Protein AF-A0A7R9DQT8-F1 (afdb_monomer)

pLDDT: mean 83.1, std 15.15, range [27.75, 96.69]

Foldseek 3Di:
DVLLLVLLVVLVVLVVVCVVCVVVLVVLVVVLCVLVVVDDDDPCLVVVLVVLVVVLVVVLVVVVVVVLVVLLVLLVVLFPDDPVSSLQSSQCLVCVVDCVPDPDDPVVSVVVVVSVVSSSVSLSVLVSVVVSVVSVLVVQVVVLVVVVVVCPPHDDDPVVVVSSVVSVVSSVVSVVVVCVSCVVSVVSSVVVVVVVVVVVVVVVCVVVVCVVPDDDDDPVVSNPSDDDDD

Secondary structure (DSSP, 8-state):
-HHHHHHHHHHHHHHHHHHHHHHHHHHHHHHHHHHGGGS---THHHHHHHHHHHHHHHHHHHHHHHHHHHHHHHHHHH--S-HHHHHHHHHHHH-HHHHTTS---HHHHHHHHHHHHHHHHHHHHHHHHHHHHHHHHHHHHHHHHHHHHHTTT----HHHHHHHHHHHHHHHHHHHHHHHHHHHHHHHHHHHHHHHHHHHHHHHHHHHHHHHHSPPPPGGGGG-S-----

Sequence (230 aa):
ALVFYVNSFTSVILFLLLARDWPALSRHWHSVETTLGRYRYPGGLARKTNRITFIILCLFLLEYTLYNVKTGLIAARCSKGGGLDVLRFFFVNSFPHVFDHVSYSLPVGLWTLYVNLTCSFTRNYTDLFIILVSVHLAEKFRRINRRLATVEGKDLPEMFWLEAREEYNHLSYLTKIVDDKLSKIVLLSFGNNLYFICLKTLHSFDPLLLVVGSAPKPPVALCGFRSQTP

Nearest PDB structures (foldseek):
  8jme-assembly1_A  TM=7.599E-01  e=3.185E-08  Drosophila melanogaster
  5nnv-assembly1_A  TM=1.894E-01  e=8.449E-01  Bacillus subtilis subsp. subtilis str. 168
  8i4v-assembly1_B  TM=2.866E-01  e=3.770E+00  Saccharomyces cerevisiae S288C
  5nnv-assembly3_C  TM=1.668E-01  e=1.604E+00  Bacillus subtilis subsp. subtilis str. 168

Radius of gyration: 25.38 Å; Cα contacts (8 Å, |Δi|>4): 85; chains: 1; bounding box: 64×40×74 Å

Mean predicted aligned error: 9.18 Å

Structure (mmCIF, N/CA/C/O backbone):
data_AF-A0A7R9DQT8-F1
#
_entry.id   AF-A0A7R9DQT8-F1
#
loop_
_atom_site.group_PDB
_atom_site.id
_atom_site.type_symbol
_atom_site.label_atom_id
_atom_site.label_alt_id
_atom_site.label_comp_id
_atom_site.label_asym_id
_atom_site.label_entity_id
_atom_site.label_seq_id
_atom_site.pdbx_PDB_ins_code
_atom_site.Cartn_x
_atom_site.Cartn_y
_atom_site.Cartn_z
_atom_site.occupancy
_atom_site.B_iso_or_equiv
_atom_site.auth_seq_id
_atom_site.auth_comp_id
_atom_site.auth_asym_id
_atom_site.auth_atom_id
_atom_site.pdbx_PDB_model_num
ATOM 1 N N . ALA A 1 1 ? 10.028 -10.917 -13.090 1.00 73.38 1 ALA A N 1
ATOM 2 C CA . ALA A 1 1 ? 9.194 -9.904 -13.774 1.00 73.38 1 ALA A CA 1
ATOM 3 C C . ALA A 1 1 ? 7.705 -10.258 -13.737 1.00 73.38 1 ALA A C 1
ATOM 5 O O . ALA A 1 1 ? 6.938 -9.460 -13.219 1.00 73.38 1 ALA A O 1
ATOM 6 N N . LEU A 1 2 ? 7.290 -11.444 -14.207 1.00 83.62 2 LEU A N 1
ATOM 7 C CA . LEU A 1 2 ? 5.869 -11.822 -14.310 1.00 83.62 2 LEU A CA 1
ATOM 8 C C . LEU A 1 2 ? 5.069 -11.638 -13.006 1.00 83.62 2 LEU A C 1
ATOM 10 O O . LEU A 1 2 ? 4.075 -10.924 -13.006 1.00 83.62 2 LEU A O 1
ATOM 14 N N . VAL A 1 3 ? 5.544 -12.209 -11.892 1.00 86.06 3 VAL A N 1
ATOM 15 C CA . VAL A 1 3 ? 4.869 -12.122 -10.579 1.00 86.06 3 VAL A CA 1
ATOM 16 C C . VAL A 1 3 ? 4.637 -10.671 -10.152 1.00 86.06 3 VAL A C 1
ATOM 18 O O . VAL A 1 3 ? 3.564 -10.337 -9.667 1.00 86.06 3 VAL A O 1
ATOM 21 N N . PHE A 1 4 ? 5.611 -9.790 -10.393 1.00 85.12 4 PHE A N 1
ATOM 22 C CA . PHE A 1 4 ? 5.509 -8.369 -10.064 1.00 85.12 4 PHE A CA 1
ATOM 23 C C . PHE A 1 4 ? 4.383 -7.675 -10.843 1.00 85.12 4 PHE A C 1
ATOM 25 O O . PHE A 1 4 ? 3.527 -7.042 -10.232 1.00 85.12 4 PHE A O 1
ATOM 32 N N . TYR A 1 5 ? 4.340 -7.838 -12.169 1.00 88.19 5 TYR A N 1
ATOM 33 C CA . TYR A 1 5 ? 3.315 -7.201 -13.002 1.00 88.19 5 TYR A CA 1
ATOM 34 C C . TYR A 1 5 ? 1.919 -7.783 -12.766 1.00 88.19 5 TYR A C 1
ATOM 36 O O . TYR A 1 5 ? 0.957 -7.024 -12.658 1.00 88.19 5 TYR A O 1
ATOM 44 N N . VAL A 1 6 ? 1.804 -9.108 -12.629 1.00 91.25 6 VAL A N 1
ATOM 45 C CA . VAL A 1 6 ? 0.527 -9.777 -12.326 1.00 91.25 6 VAL A CA 1
ATOM 46 C C . VAL A 1 6 ? -0.011 -9.315 -10.975 1.00 91.25 6 VAL A C 1
ATOM 48 O O . VAL A 1 6 ? -1.196 -8.995 -10.864 1.00 91.25 6 VAL A O 1
ATOM 51 N N . ASN A 1 7 ? 0.854 -9.215 -9.962 1.00 91.50 7 ASN A N 1
ATOM 52 C CA . ASN A 1 7 ? 0.466 -8.701 -8.657 1.00 91.50 7 ASN A CA 1
ATOM 53 C C . ASN A 1 7 ? -0.027 -7.252 -8.753 1.00 91.50 7 ASN A C 1
ATOM 55 O O . ASN A 1 7 ? -1.130 -6.965 -8.301 1.00 91.50 7 ASN A O 1
ATOM 59 N N . SER A 1 8 ? 0.739 -6.353 -9.383 1.00 92.12 8 SER A N 1
ATOM 60 C CA . SER A 1 8 ? 0.340 -4.947 -9.536 1.00 92.12 8 SER A CA 1
ATOM 61 C C . SER A 1 8 ? -0.975 -4.796 -10.304 1.00 92.12 8 SER A C 1
ATOM 63 O O . SER A 1 8 ? -1.836 -4.023 -9.889 1.00 92.12 8 SER A O 1
ATOM 65 N N . PHE A 1 9 ? -1.175 -5.565 -11.377 1.00 92.94 9 PHE A N 1
ATOM 66 C CA . PHE A 1 9 ? -2.429 -5.571 -12.132 1.00 92.94 9 PHE A CA 1
ATOM 67 C C . PHE A 1 9 ? -3.612 -6.040 -11.275 1.00 92.94 9 PHE A C 1
ATOM 69 O O . PHE A 1 9 ? -4.660 -5.393 -11.241 1.00 92.94 9 PHE A O 1
ATOM 76 N N . THR A 1 10 ? -3.422 -7.120 -10.514 1.00 94.62 10 THR A N 1
ATOM 77 C CA . THR A 1 10 ? -4.441 -7.637 -9.590 1.00 94.62 10 THR A CA 1
ATOM 78 C C . THR A 1 10 ? -4.763 -6.616 -8.497 1.00 94.62 10 THR A C 1
ATOM 80 O O . THR A 1 10 ? -5.937 -6.385 -8.212 1.00 94.62 10 THR A O 1
ATOM 83 N N . SER A 1 11 ? -3.753 -5.942 -7.931 1.00 94.50 11 SER A N 1
ATOM 84 C CA . SER A 1 11 ? -3.952 -4.864 -6.957 1.00 94.50 11 SER A CA 1
ATOM 85 C C . SER A 1 11 ? -4.814 -3.745 -7.536 1.00 94.50 11 SER A C 1
ATOM 87 O O . SER A 1 11 ? -5.781 -3.343 -6.895 1.00 94.50 11 SER A O 1
ATOM 89 N N . VAL A 1 12 ? -4.524 -3.280 -8.758 1.00 94.19 12 VAL A N 1
ATOM 90 C CA . VAL A 1 12 ? -5.326 -2.238 -9.422 1.00 94.19 12 VAL A CA 1
ATOM 91 C C . VAL A 1 12 ? -6.781 -2.678 -9.573 1.00 94.19 12 VAL A C 1
ATOM 93 O O . VAL A 1 12 ? -7.678 -1.919 -9.215 1.00 94.19 12 VAL A O 1
ATOM 96 N N . ILE A 1 13 ? -7.035 -3.908 -10.030 1.00 95.62 13 ILE A N 1
ATOM 97 C CA . ILE A 1 13 ? -8.404 -4.435 -10.146 1.00 95.62 13 ILE A CA 1
ATOM 98 C C . ILE A 1 13 ? -9.109 -4.428 -8.788 1.00 95.62 13 ILE A C 1
ATOM 100 O O . ILE A 1 13 ? -10.234 -3.941 -8.686 1.00 95.62 13 ILE A O 1
ATOM 104 N N . LEU A 1 14 ? -8.460 -4.932 -7.736 1.00 95.75 14 LEU A N 1
ATOM 105 C CA . LEU A 1 14 ? -9.054 -4.961 -6.400 1.00 95.75 14 LEU A CA 1
ATOM 106 C C . LEU A 1 14 ? -9.338 -3.551 -5.866 1.00 95.75 14 LEU A C 1
ATOM 108 O O . LEU A 1 14 ? -10.396 -3.338 -5.277 1.00 95.75 14 LEU A O 1
ATOM 112 N N . PHE A 1 15 ? -8.457 -2.579 -6.113 1.00 95.00 15 PHE A N 1
ATOM 113 C CA . PHE A 1 15 ? -8.701 -1.183 -5.743 1.00 95.00 15 PHE A CA 1
ATOM 114 C C . PHE A 1 15 ? -9.843 -0.550 -6.537 1.00 95.00 15 PHE A C 1
ATOM 116 O O . PHE A 1 15 ? -10.615 0.215 -5.966 1.00 95.00 15 PHE A O 1
ATOM 123 N N . LEU A 1 16 ? -10.004 -0.883 -7.819 1.00 95.12 16 LEU A N 1
ATOM 124 C CA . LEU A 1 16 ? -11.144 -0.422 -8.615 1.00 95.12 16 LEU A CA 1
ATOM 125 C C . LEU A 1 16 ? -12.465 -1.015 -8.110 1.00 95.12 16 LEU A C 1
ATOM 127 O O . LEU A 1 16 ? -13.474 -0.311 -8.055 1.00 95.12 16 LEU A O 1
ATOM 131 N N . LEU A 1 17 ? -12.465 -2.288 -7.709 1.00 94.88 17 LEU A N 1
ATOM 132 C CA . LEU A 1 17 ? -13.625 -2.917 -7.073 1.00 94.88 17 LEU A CA 1
ATOM 133 C C . LEU A 1 17 ? -13.929 -2.269 -5.718 1.00 94.88 17 LEU A C 1
ATOM 135 O O . LEU A 1 17 ? -15.077 -1.920 -5.453 1.00 94.88 17 LEU A O 1
ATOM 139 N N . LEU A 1 18 ? -12.901 -2.026 -4.902 1.00 94.94 18 LEU A N 1
ATOM 140 C CA . LEU A 1 18 ? -13.044 -1.319 -3.634 1.00 94.94 18 LEU A CA 1
ATOM 141 C C . LEU A 1 18 ? -13.585 0.098 -3.840 1.00 94.94 18 LEU A C 1
ATOM 143 O O . LEU A 1 18 ? -14.454 0.520 -3.087 1.00 94.94 18 LEU A O 1
ATOM 147 N N . ALA A 1 19 ? -13.125 0.820 -4.862 1.00 94.31 19 ALA A N 1
ATOM 148 C CA . ALA A 1 19 ? -13.575 2.178 -5.158 1.00 94.31 19 ALA A CA 1
ATOM 149 C C . ALA A 1 19 ? -15.082 2.251 -5.451 1.00 94.31 19 ALA A C 1
ATOM 151 O O . ALA A 1 19 ? -15.716 3.249 -5.116 1.00 94.31 19 ALA A O 1
ATOM 152 N N . ARG A 1 20 ? -15.671 1.189 -6.020 1.00 94.38 20 ARG A N 1
ATOM 153 C CA . ARG A 1 20 ? -17.127 1.095 -6.224 1.00 94.38 20 ARG A CA 1
ATOM 154 C C . ARG A 1 20 ? -17.888 0.969 -4.903 1.00 94.38 20 ARG A C 1
ATOM 156 O O . ARG A 1 20 ? -18.911 1.623 -4.729 1.00 94.38 20 ARG A O 1
ATOM 163 N N . ASP A 1 21 ? -17.365 0.184 -3.965 1.00 92.56 21 ASP A N 1
ATOM 164 C CA . ASP A 1 21 ? -17.974 -0.033 -2.644 1.00 92.56 21 ASP A CA 1
ATOM 165 C C . ASP A 1 21 ? -17.609 1.060 -1.620 1.00 92.56 21 ASP A C 1
ATOM 167 O O . ASP A 1 21 ? -18.272 1.214 -0.587 1.00 92.56 21 ASP A O 1
ATOM 171 N N . TRP A 1 22 ? -16.568 1.847 -1.902 1.00 94.00 22 TRP A N 1
ATOM 172 C CA . TRP A 1 22 ? -16.001 2.845 -0.998 1.00 94.00 22 TRP A CA 1
ATOM 173 C C . TRP A 1 22 ? -17.017 3.876 -0.489 1.00 94.00 22 TRP A C 1
ATOM 175 O O . TRP A 1 22 ? -17.017 4.144 0.713 1.00 94.00 22 TRP A O 1
ATOM 185 N N . PRO A 1 23 ? -17.936 4.427 -1.309 1.00 94.25 23 PRO A N 1
ATOM 186 C CA . PRO A 1 23 ? -18.932 5.376 -0.815 1.00 94.25 23 PRO A CA 1
ATOM 187 C C . PRO A 1 23 ? -19.897 4.759 0.204 1.00 94.25 23 PRO A C 1
ATOM 189 O O . PRO A 1 23 ? -20.348 5.437 1.127 1.00 94.25 23 PRO A O 1
ATOM 192 N N . ALA A 1 24 ? -20.242 3.476 0.059 1.00 92.44 24 ALA A N 1
ATOM 193 C CA . ALA A 1 24 ? -21.080 2.779 1.034 1.00 92.44 24 ALA A CA 1
ATOM 194 C C . ALA A 1 24 ? -20.312 2.542 2.342 1.00 92.44 24 ALA A C 1
ATOM 196 O O . ALA A 1 24 ? -20.823 2.858 3.419 1.00 92.44 24 ALA A O 1
ATOM 197 N N . LEU A 1 25 ? -19.060 2.082 2.241 1.00 93.25 25 LEU A N 1
ATOM 198 C CA . LEU A 1 25 ? -18.182 1.883 3.393 1.00 93.25 25 LEU A CA 1
ATOM 199 C C . LEU A 1 25 ? -17.939 3.191 4.156 1.00 93.25 25 LEU A C 1
ATOM 201 O O . LEU A 1 25 ? -18.078 3.234 5.376 1.00 93.25 25 LEU A O 1
ATOM 205 N N . SER A 1 26 ? -17.629 4.270 3.438 1.00 92.56 26 SER A N 1
ATOM 206 C CA . SER A 1 26 ? -17.353 5.587 4.011 1.00 92.56 26 SER A CA 1
ATOM 207 C C . SER A 1 26 ? -18.571 6.165 4.733 1.00 92.56 26 SER A C 1
ATOM 209 O O . SER A 1 26 ? -18.421 6.709 5.825 1.00 92.56 26 SER A O 1
ATOM 211 N N . ARG A 1 27 ? -19.786 5.978 4.197 1.00 92.25 27 ARG A N 1
ATOM 212 C CA . ARG A 1 27 ? -21.024 6.379 4.886 1.00 92.25 27 ARG A CA 1
ATOM 213 C C . ARG A 1 27 ? -21.223 5.629 6.200 1.00 92.25 27 ARG A C 1
ATOM 215 O O . ARG A 1 27 ? -21.520 6.259 7.212 1.00 92.25 27 ARG A O 1
ATOM 222 N N . HIS A 1 28 ? -21.030 4.310 6.208 1.00 90.25 28 HIS A N 1
ATOM 223 C CA . HIS A 1 28 ? -21.157 3.522 7.436 1.00 90.25 28 HIS A CA 1
ATOM 224 C C . HIS A 1 28 ? -20.078 3.894 8.462 1.00 90.25 28 HIS A C 1
ATOM 226 O O . HIS A 1 28 ? -20.370 4.100 9.639 1.00 90.25 28 HIS A O 1
ATOM 232 N N . TRP A 1 29 ? -18.841 4.077 7.999 1.00 91.75 29 TRP A N 1
ATOM 233 C CA . TRP A 1 29 ? -17.729 4.538 8.823 1.00 91.75 29 TRP A CA 1
ATOM 234 C C . TRP A 1 29 ? -18.013 5.898 9.464 1.00 91.75 29 TRP A C 1
ATOM 236 O O . TRP A 1 29 ? -17.791 6.078 10.662 1.00 91.75 29 TRP A O 1
ATOM 246 N N . HIS A 1 30 ? -18.525 6.845 8.676 1.00 89.88 30 HIS A N 1
ATOM 247 C CA . HIS A 1 30 ? -18.896 8.168 9.158 1.00 89.88 30 HIS A CA 1
ATOM 248 C C . HIS A 1 30 ? -20.037 8.093 10.176 1.00 89.88 30 HIS A C 1
ATOM 250 O O . HIS A 1 30 ? -19.953 8.728 11.219 1.00 89.88 30 HIS A O 1
ATOM 256 N N . SER A 1 31 ? -21.056 7.265 9.931 1.00 88.88 31 SER A N 1
ATOM 257 C CA . SER A 1 31 ? -22.155 7.053 10.880 1.00 88.88 31 SER A CA 1
ATOM 258 C C . SER A 1 31 ? -21.645 6.560 12.239 1.00 88.88 31 SER A C 1
ATOM 260 O O . SER A 1 31 ? -21.915 7.198 13.258 1.00 88.88 31 SER A O 1
ATOM 262 N N . VAL A 1 32 ? -20.811 5.515 12.263 1.00 88.06 32 VAL A N 1
ATOM 263 C CA . VAL A 1 32 ? -20.194 5.015 13.506 1.00 88.06 32 VAL A CA 1
ATOM 264 C C . VAL A 1 32 ? -19.340 6.098 14.172 1.00 88.06 32 VAL A C 1
ATOM 266 O O . VAL A 1 32 ? -19.361 6.260 15.391 1.00 88.06 32 VAL A O 1
ATOM 269 N N . GLU A 1 33 ? -18.611 6.890 13.388 1.00 85.81 33 GLU A N 1
ATOM 270 C CA . GLU A 1 33 ? -17.825 8.011 13.901 1.00 85.81 33 GLU A CA 1
ATOM 271 C C . GLU A 1 33 ? -18.678 9.121 14.522 1.00 85.81 33 GLU A C 1
ATOM 273 O O . GLU A 1 33 ? -18.287 9.638 15.568 1.00 85.81 33 GLU A O 1
ATOM 278 N N . THR A 1 34 ? -19.837 9.446 13.943 1.00 83.69 34 THR A N 1
ATOM 279 C CA . THR A 1 34 ? -20.776 10.428 14.506 1.00 83.69 34 THR A CA 1
ATOM 280 C C . THR A 1 34 ? -21.432 9.935 15.791 1.00 83.69 34 THR A C 1
ATOM 282 O O . THR A 1 34 ? -21.516 10.704 16.748 1.00 83.69 34 THR A O 1
ATOM 285 N N . THR A 1 35 ? -21.795 8.650 15.876 1.00 80.12 35 THR A N 1
ATOM 286 C CA . THR A 1 35 ? -22.324 8.042 17.110 1.00 80.12 35 THR A CA 1
ATOM 287 C C . THR A 1 35 ? -21.293 8.106 18.234 1.00 80.12 35 THR A C 1
ATOM 289 O O . THR A 1 35 ? -21.602 8.495 19.356 1.00 80.12 35 THR A O 1
ATOM 292 N N . LEU A 1 36 ? -20.026 7.838 17.908 1.00 75.00 36 LEU A N 1
ATOM 293 C CA . LEU A 1 36 ? -18.909 7.983 18.841 1.00 75.00 36 LEU A CA 1
ATOM 294 C C . LEU A 1 36 ? -18.430 9.447 19.011 1.00 75.00 36 LEU A C 1
ATOM 296 O O . LEU A 1 36 ? -17.451 9.711 19.718 1.00 75.00 36 LEU A O 1
ATOM 300 N N . GLY A 1 37 ? -19.044 10.389 18.289 1.00 62.31 37 GLY A N 1
ATOM 301 C CA . GLY A 1 37 ? -18.610 11.772 18.080 1.00 62.31 37 GLY A CA 1
ATOM 302 C C . GLY A 1 37 ? -19.085 12.760 19.142 1.00 62.31 37 GLY A C 1
ATOM 303 O O . GLY A 1 37 ? -18.728 13.934 19.070 1.00 62.31 37 GLY A O 1
ATOM 304 N N . ARG A 1 38 ? -19.801 12.301 20.180 1.00 58.41 38 ARG A N 1
ATOM 305 C CA . ARG A 1 38 ? -20.093 13.111 21.383 1.00 58.41 38 ARG A CA 1
ATOM 306 C C . ARG A 1 38 ? -18.824 13.607 22.104 1.00 58.41 38 ARG A C 1
ATOM 308 O O . ARG A 1 38 ? -18.916 14.466 22.973 1.00 58.41 38 ARG A O 1
ATOM 315 N N . TYR A 1 39 ? -17.639 13.124 21.716 1.00 56.50 39 TYR A N 1
ATOM 316 C CA . TYR A 1 39 ? -16.346 13.506 22.279 1.00 56.50 39 TYR A CA 1
ATOM 317 C C . TYR A 1 39 ? -15.357 14.005 21.210 1.00 56.50 39 TYR A C 1
ATOM 319 O O . TYR A 1 39 ? -15.252 13.455 20.114 1.00 56.50 39 TYR A O 1
ATOM 327 N N . ARG A 1 40 ? -14.593 15.048 21.570 1.00 56.97 40 ARG A N 1
ATOM 328 C CA . ARG A 1 40 ? -13.639 15.796 20.727 1.00 56.97 40 ARG A CA 1
ATOM 329 C C . ARG A 1 40 ? -12.679 14.877 19.949 1.00 56.97 40 ARG A C 1
ATOM 331 O O . ARG A 1 40 ? -12.027 14.011 20.534 1.00 56.97 40 ARG A O 1
ATOM 338 N N . TYR A 1 41 ? -12.547 15.104 18.638 1.00 59.88 41 TYR A N 1
ATOM 339 C CA . TYR A 1 41 ? -11.617 14.364 17.775 1.00 59.88 41 TYR A CA 1
ATOM 340 C C . TYR A 1 41 ? -10.164 14.549 18.259 1.00 59.88 41 TYR A C 1
ATOM 342 O O . TYR A 1 41 ? -9.740 15.688 18.488 1.00 59.88 41 TYR A O 1
ATOM 350 N N . PRO A 1 42 ? -9.368 13.476 18.425 1.00 61.44 42 PRO A N 1
ATOM 351 C CA . PRO A 1 42 ? -7.985 13.609 18.860 1.00 61.44 42 PRO A CA 1
ATOM 352 C C . PRO A 1 42 ? -7.156 14.264 17.748 1.00 61.44 42 PRO A C 1
ATOM 354 O O . PRO A 1 42 ? -6.821 13.634 16.746 1.00 61.44 42 PRO A O 1
ATOM 357 N N . GLY A 1 43 ? -6.761 15.527 17.942 1.00 62.53 43 GLY A N 1
ATOM 358 C CA . GLY A 1 43 ? -5.962 16.293 16.970 1.00 62.53 43 GLY A CA 1
ATOM 359 C C . GLY A 1 43 ? -4.610 15.657 16.600 1.00 62.53 43 GLY A C 1
ATOM 360 O O . GLY A 1 43 ? -3.997 16.026 15.602 1.00 62.53 43 GLY A O 1
ATOM 361 N N . GLY A 1 44 ? -4.146 14.664 17.367 1.00 73.62 44 GLY A N 1
ATOM 362 C CA . GLY A 1 44 ? -2.927 13.905 17.086 1.00 73.62 44 GLY A CA 1
ATOM 363 C C . GLY A 1 44 ? -3.063 12.822 16.009 1.00 73.62 44 GLY A C 1
ATOM 364 O O . GLY A 1 44 ? -2.036 12.392 15.483 1.00 73.62 44 GLY A O 1
ATOM 365 N N . LEU A 1 45 ? -4.279 12.383 15.651 1.00 76.56 45 LEU A N 1
ATOM 366 C CA . LEU A 1 45 ? -4.464 11.285 14.692 1.00 76.56 45 LEU A CA 1
ATOM 367 C C . LEU A 1 45 ? -4.022 11.687 13.282 1.00 76.56 45 LEU A C 1
ATOM 369 O O . LEU A 1 45 ? -3.229 10.98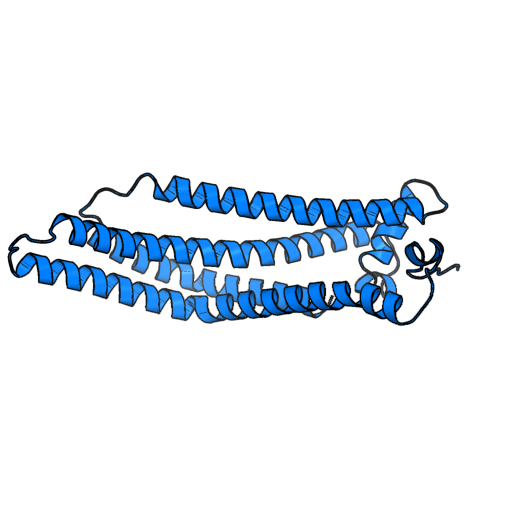0 12.673 1.00 76.56 45 LEU A O 1
ATOM 373 N N . ALA A 1 46 ? -4.427 12.870 12.815 1.00 78.06 46 ALA A N 1
ATOM 374 C CA . ALA A 1 46 ? -3.988 13.402 11.524 1.00 78.06 46 ALA A CA 1
ATOM 375 C C . ALA A 1 46 ? -2.458 13.544 11.459 1.00 78.06 46 ALA A C 1
ATOM 377 O O . ALA A 1 46 ? -1.830 13.147 10.483 1.00 78.06 46 ALA A O 1
ATOM 378 N N . ARG A 1 47 ? -1.830 14.025 12.541 1.00 80.31 47 ARG A N 1
ATOM 379 C CA . ARG A 1 47 ? -0.366 14.131 12.633 1.00 80.31 47 ARG A CA 1
ATOM 380 C C . ARG A 1 47 ? 0.312 12.759 12.593 1.00 80.31 47 ARG A C 1
ATOM 382 O O . ARG A 1 47 ? 1.353 12.613 11.958 1.00 80.31 47 ARG A O 1
ATOM 389 N N . LYS A 1 48 ? -0.268 11.757 13.259 1.00 83.12 48 LYS A N 1
ATOM 390 C CA . LYS A 1 48 ? 0.230 10.376 13.262 1.00 83.12 48 LYS A CA 1
ATOM 391 C C . LYS A 1 48 ? 0.125 9.750 11.869 1.00 83.12 48 LYS A C 1
ATOM 393 O O . LYS A 1 48 ? 1.126 9.223 11.395 1.00 83.12 48 LYS A O 1
ATOM 398 N N . THR A 1 49 ? -1.033 9.860 11.218 1.00 84.19 49 THR A N 1
ATOM 399 C CA . THR A 1 49 ? -1.273 9.394 9.842 1.00 84.19 49 THR A CA 1
ATOM 400 C C . THR A 1 49 ? -0.310 10.073 8.869 1.00 84.19 49 THR A C 1
ATOM 402 O O . THR A 1 49 ? 0.415 9.382 8.164 1.00 84.19 49 THR A O 1
ATOM 405 N N . ASN A 1 50 ? -0.191 11.405 8.908 1.00 85.25 50 ASN A N 1
ATOM 406 C CA . ASN A 1 50 ? 0.725 12.145 8.033 1.00 85.25 50 ASN A CA 1
ATOM 407 C C . ASN A 1 50 ? 2.185 11.735 8.237 1.00 85.25 50 ASN A C 1
ATOM 409 O O . ASN A 1 50 ? 2.918 11.580 7.266 1.00 85.25 50 ASN A O 1
ATOM 413 N N . ARG A 1 51 ? 2.609 11.512 9.487 1.00 88.88 51 ARG A N 1
ATOM 414 C CA . ARG A 1 51 ? 3.967 11.045 9.787 1.00 88.88 51 ARG A CA 1
ATOM 415 C C . ARG A 1 51 ? 4.222 9.637 9.247 1.00 88.88 51 ARG A C 1
ATOM 417 O O . ARG A 1 51 ? 5.284 9.406 8.686 1.00 88.88 51 ARG A O 1
ATOM 424 N N . ILE A 1 52 ? 3.274 8.712 9.409 1.00 88.38 52 ILE A N 1
ATOM 425 C CA . ILE A 1 52 ? 3.388 7.343 8.877 1.00 88.38 52 ILE A CA 1
ATOM 426 C C . ILE A 1 52 ? 3.483 7.381 7.350 1.00 88.38 52 ILE A C 1
ATOM 428 O O . ILE A 1 52 ? 4.411 6.807 6.786 1.00 88.38 52 ILE A O 1
ATOM 432 N N . THR A 1 53 ? 2.576 8.113 6.700 1.00 88.25 53 THR A N 1
ATOM 433 C CA . THR A 1 53 ? 2.581 8.306 5.247 1.00 88.25 53 THR A CA 1
ATOM 434 C C . THR A 1 53 ? 3.904 8.890 4.768 1.00 88.25 53 THR A C 1
ATOM 436 O O . THR A 1 53 ? 4.512 8.342 3.855 1.00 88.25 53 THR A O 1
ATOM 439 N N . PHE A 1 54 ? 4.389 9.955 5.412 1.00 90.31 54 PHE A N 1
ATOM 440 C CA . PHE A 1 54 ? 5.658 10.586 5.059 1.00 90.31 54 PHE A CA 1
ATOM 441 C C . PHE A 1 54 ? 6.832 9.608 5.163 1.00 90.31 54 PHE A C 1
ATOM 443 O O . PHE A 1 54 ? 7.589 9.466 4.210 1.00 90.31 54 PHE A O 1
ATOM 450 N N . ILE A 1 55 ? 6.950 8.881 6.280 1.00 91.38 55 ILE A N 1
ATOM 451 C CA . ILE A 1 55 ? 8.034 7.910 6.486 1.00 91.38 55 ILE A CA 1
ATOM 452 C C . ILE A 1 55 ? 8.010 6.827 5.402 1.00 91.38 55 ILE A C 1
ATO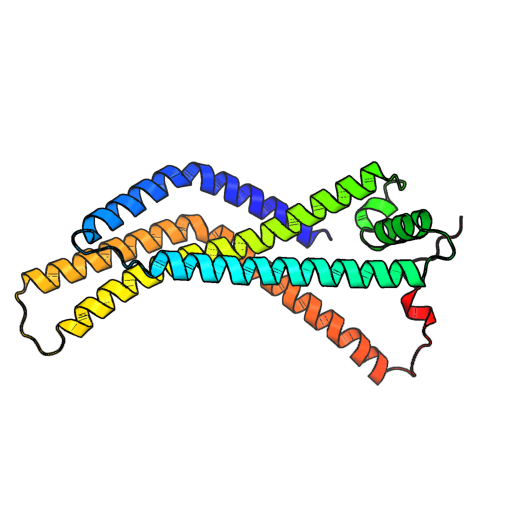M 454 O O . ILE A 1 55 ? 9.042 6.556 4.793 1.00 91.38 55 ILE A O 1
ATOM 458 N N . ILE A 1 56 ? 6.845 6.231 5.134 1.00 89.81 56 ILE A N 1
ATOM 459 C CA . ILE A 1 56 ? 6.719 5.146 4.150 1.00 89.81 56 ILE A CA 1
ATOM 460 C C . ILE A 1 56 ? 7.0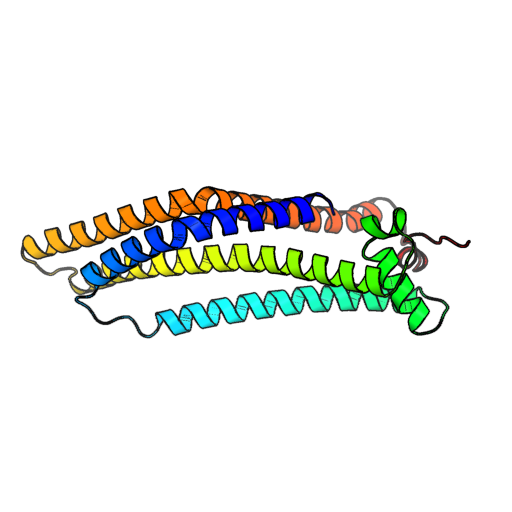43 5.648 2.738 1.00 89.81 56 ILE A C 1
ATOM 462 O O . ILE A 1 56 ? 7.792 4.993 2.015 1.00 89.81 56 ILE A O 1
ATOM 466 N N . LEU A 1 57 ? 6.548 6.829 2.356 1.00 89.38 57 LEU A N 1
ATOM 467 C CA . LEU A 1 57 ? 6.850 7.418 1.050 1.00 89.38 57 LEU A CA 1
ATOM 468 C C . LEU A 1 57 ? 8.337 7.771 0.904 1.00 89.38 57 LEU A C 1
ATOM 470 O O . LEU A 1 57 ? 8.919 7.521 -0.150 1.00 89.38 57 LEU A O 1
ATOM 474 N N . CYS A 1 58 ? 8.975 8.301 1.950 1.00 89.25 58 CYS A N 1
ATOM 475 C CA . CYS A 1 58 ? 10.412 8.573 1.938 1.00 89.25 58 CYS A CA 1
ATOM 476 C C . CYS A 1 58 ? 11.239 7.292 1.780 1.00 89.25 58 CYS A C 1
ATOM 478 O O . CYS A 1 58 ? 12.177 7.273 0.985 1.00 89.25 58 CYS A O 1
ATOM 480 N N . LEU A 1 59 ? 10.884 6.220 2.496 1.00 88.69 59 LEU A N 1
ATOM 481 C CA . LEU A 1 59 ? 11.556 4.922 2.371 1.00 88.69 59 LEU A CA 1
ATOM 482 C C . LEU A 1 59 ? 11.395 4.336 0.964 1.00 88.69 59 LEU A C 1
ATOM 484 O O . LEU A 1 59 ? 12.379 3.875 0.388 1.00 88.69 59 LEU A O 1
ATOM 488 N N . PHE A 1 60 ? 10.195 4.425 0.386 1.00 88.88 60 PHE A N 1
ATOM 489 C CA . PHE A 1 60 ? 9.944 4.021 -0.998 1.00 88.88 60 PHE A CA 1
ATOM 490 C C . PHE A 1 60 ? 10.838 4.777 -1.989 1.00 88.88 60 PHE A C 1
ATOM 492 O O . PHE A 1 60 ? 11.506 4.160 -2.819 1.00 88.88 60 PHE A O 1
ATOM 499 N N . LEU A 1 61 ? 10.874 6.111 -1.895 1.00 87.50 61 LEU A N 1
ATOM 500 C CA . LEU A 1 61 ? 11.686 6.944 -2.786 1.00 87.50 61 LEU A CA 1
ATOM 501 C C . LEU A 1 61 ? 13.177 6.637 -2.645 1.00 87.50 61 LEU A C 1
ATOM 503 O O . LEU A 1 61 ? 13.892 6.590 -3.650 1.00 87.50 61 LEU A O 1
ATOM 507 N N . LEU A 1 62 ? 13.641 6.398 -1.419 1.00 88.88 62 LEU A N 1
ATOM 508 C CA . LEU A 1 62 ? 15.021 6.021 -1.150 1.00 88.88 62 LEU A CA 1
ATOM 509 C C . LEU A 1 62 ? 15.364 4.665 -1.781 1.00 88.88 62 LEU A C 1
ATOM 511 O O . LEU A 1 62 ? 16.351 4.579 -2.512 1.00 88.88 62 LEU A O 1
ATOM 515 N N . GLU A 1 63 ? 14.550 3.627 -1.558 1.00 85.88 63 GLU A N 1
ATOM 516 C CA . GLU A 1 63 ? 14.770 2.294 -2.143 1.00 85.88 63 GLU A CA 1
ATOM 517 C C . GLU A 1 63 ? 14.759 2.357 -3.676 1.00 85.88 63 GLU A C 1
ATOM 519 O O . GLU A 1 63 ? 15.671 1.841 -4.329 1.00 85.88 63 GLU A O 1
ATOM 524 N N . TYR A 1 64 ? 13.774 3.051 -4.252 1.00 87.12 64 TYR A N 1
ATOM 525 C CA . TYR A 1 64 ? 13.649 3.202 -5.698 1.00 87.12 64 TYR A CA 1
ATOM 526 C C . TYR A 1 64 ? 14.854 3.934 -6.305 1.00 87.12 64 TYR A C 1
ATOM 528 O O . TYR A 1 64 ? 15.413 3.490 -7.313 1.00 87.12 64 TYR A O 1
ATOM 536 N N . THR A 1 65 ? 15.294 5.028 -5.680 1.00 85.25 65 THR A N 1
ATOM 537 C CA . THR A 1 65 ? 16.446 5.809 -6.153 1.00 85.25 65 THR A CA 1
ATOM 538 C C . THR A 1 65 ? 17.734 5.000 -6.047 1.00 85.25 65 THR A C 1
ATOM 540 O O . THR A 1 65 ? 18.478 4.916 -7.021 1.00 85.25 65 THR A O 1
ATOM 543 N N . LEU A 1 66 ? 17.987 4.345 -4.910 1.00 86.44 66 LEU A N 1
ATOM 544 C CA . LEU A 1 66 ? 19.188 3.528 -4.711 1.00 86.44 66 LEU A CA 1
ATOM 545 C C . LEU A 1 66 ? 19.271 2.371 -5.711 1.00 86.44 66 LEU A C 1
ATOM 547 O O . LEU A 1 66 ? 20.344 2.111 -6.260 1.00 86.44 66 LEU A O 1
ATOM 551 N N . TYR A 1 67 ? 18.147 1.705 -5.987 1.00 85.50 67 TYR A N 1
ATOM 552 C CA . TYR A 1 67 ? 18.087 0.640 -6.985 1.00 85.50 67 TYR A CA 1
ATOM 553 C C . TYR A 1 67 ? 18.458 1.144 -8.389 1.00 85.50 67 TYR A C 1
ATOM 555 O O . TYR A 1 67 ? 19.296 0.538 -9.067 1.00 85.50 67 TYR A O 1
ATOM 563 N N . ASN A 1 68 ? 17.887 2.277 -8.808 1.00 83.62 68 ASN A N 1
ATOM 564 C CA . ASN A 1 68 ? 18.160 2.857 -10.122 1.00 83.62 68 ASN A CA 1
ATOM 565 C C . ASN A 1 68 ? 19.591 3.404 -10.227 1.00 83.62 68 ASN A C 1
ATOM 567 O O . ASN A 1 68 ? 20.248 3.169 -11.238 1.00 83.62 68 ASN A O 1
ATOM 571 N N . VAL A 1 69 ? 20.118 4.050 -9.180 1.00 86.00 69 VAL A N 1
ATOM 572 C CA . VAL A 1 69 ? 21.511 4.530 -9.143 1.00 86.00 69 VAL A CA 1
ATOM 573 C C . VAL A 1 69 ? 22.487 3.362 -9.224 1.00 86.00 69 VAL A C 1
ATOM 575 O O . VAL A 1 69 ? 23.400 3.396 -10.046 1.00 86.00 69 VAL A O 1
ATOM 578 N N . LYS A 1 70 ? 22.285 2.294 -8.439 1.00 83.81 70 LYS A N 1
ATOM 579 C CA . LYS A 1 70 ? 23.116 1.081 -8.516 1.00 83.81 70 LYS A CA 1
ATOM 580 C C . LYS A 1 70 ? 23.142 0.528 -9.942 1.00 83.81 70 LYS A C 1
ATOM 582 O O . LYS A 1 70 ? 24.212 0.236 -10.472 1.00 83.81 70 LYS A O 1
ATOM 587 N N . THR A 1 71 ? 21.972 0.392 -10.556 1.00 81.62 71 THR A N 1
ATOM 588 C CA . THR A 1 71 ? 21.834 -0.182 -11.899 1.00 81.62 71 THR A CA 1
ATOM 589 C C . THR A 1 71 ? 22.442 0.734 -12.967 1.00 81.62 71 THR A C 1
ATOM 591 O O . THR A 1 71 ? 23.153 0.261 -13.852 1.00 81.62 71 THR A O 1
ATOM 594 N N . GLY A 1 72 ? 22.270 2.052 -12.833 1.00 83.50 72 GLY A N 1
ATOM 595 C CA . GLY A 1 72 ? 22.893 3.060 -13.692 1.00 83.50 72 GLY A CA 1
ATOM 596 C C . GLY A 1 72 ? 24.419 3.088 -13.580 1.00 83.50 72 GLY A C 1
ATOM 597 O O . GLY A 1 72 ? 25.100 3.155 -14.598 1.00 83.50 72 GLY A O 1
ATOM 598 N N . LEU A 1 73 ? 24.976 2.959 -12.372 1.00 84.06 73 LEU A N 1
ATOM 599 C CA . LEU A 1 73 ? 26.426 2.876 -12.161 1.00 84.06 73 LEU A CA 1
ATOM 600 C C . LEU A 1 73 ? 27.028 1.620 -12.798 1.00 84.06 73 LEU A C 1
ATOM 602 O O . LEU A 1 73 ? 28.112 1.688 -13.376 1.00 84.06 73 LEU A O 1
ATOM 606 N N . ILE A 1 74 ? 26.334 0.482 -12.717 1.00 81.25 74 ILE A N 1
ATOM 607 C CA . ILE A 1 74 ? 26.753 -0.750 -13.401 1.00 81.25 74 ILE A CA 1
ATOM 608 C C . ILE A 1 74 ? 26.718 -0.538 -14.918 1.00 81.25 74 ILE A C 1
ATOM 610 O O . ILE A 1 74 ? 27.695 -0.845 -15.598 1.00 81.25 74 ILE A O 1
ATOM 614 N N . ALA A 1 75 ? 25.645 0.057 -15.445 1.00 82.06 75 ALA A N 1
ATOM 615 C CA . ALA A 1 75 ? 25.535 0.348 -16.871 1.00 82.06 75 ALA A CA 1
ATOM 616 C C . ALA A 1 75 ? 26.632 1.306 -17.368 1.00 82.06 75 ALA A C 1
ATOM 618 O O . ALA A 1 75 ? 27.232 1.061 -18.412 1.00 82.06 75 ALA A O 1
ATOM 619 N N . ALA A 1 76 ? 26.955 2.346 -16.596 1.00 82.00 76 ALA A N 1
ATOM 620 C CA . ALA A 1 76 ? 28.020 3.292 -16.920 1.00 82.00 76 ALA A CA 1
ATOM 621 C C . ALA A 1 76 ? 29.412 2.640 -16.917 1.00 82.00 76 ALA A C 1
ATOM 623 O O . ALA A 1 76 ? 30.247 2.982 -17.745 1.00 82.00 76 ALA A O 1
ATOM 624 N N . ARG A 1 77 ? 29.660 1.683 -16.013 1.00 80.44 77 ARG A N 1
ATOM 625 C CA . ARG A 1 77 ? 30.934 0.946 -15.944 1.00 80.44 77 ARG A CA 1
ATOM 626 C C . ARG A 1 77 ? 31.091 -0.100 -17.048 1.00 80.44 77 ARG A C 1
ATOM 628 O O . ARG A 1 77 ? 32.218 -0.420 -17.407 1.00 80.44 77 ARG A O 1
ATOM 635 N N . CYS A 1 78 ? 29.986 -0.651 -17.546 1.00 75.06 78 CYS A N 1
ATOM 636 C CA . CYS A 1 78 ? 29.995 -1.729 -18.537 1.00 75.06 78 CYS A CA 1
ATOM 637 C C . CYS A 1 78 ? 29.779 -1.247 -19.980 1.00 75.06 78 CYS A C 1
ATOM 639 O O . CYS A 1 78 ? 30.057 -1.997 -20.917 1.00 75.06 78 CYS A O 1
ATOM 641 N N . SER A 1 79 ? 29.317 -0.010 -20.178 1.00 76.50 79 SER A N 1
ATOM 642 C CA . SER A 1 79 ? 29.233 0.610 -21.501 1.00 76.50 79 SER A CA 1
ATOM 643 C C . SER A 1 79 ? 30.617 1.043 -21.989 1.00 76.50 79 SER A C 1
ATOM 645 O O . SER A 1 79 ? 31.390 1.646 -21.250 1.00 76.50 79 SER A O 1
ATOM 647 N N . LYS A 1 80 ? 30.919 0.7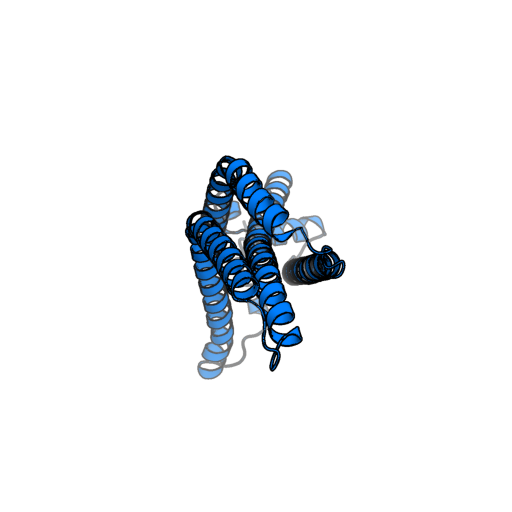63 -23.261 1.00 69.69 80 LYS A N 1
ATOM 648 C CA . LYS A 1 80 ? 32.147 1.215 -23.939 1.00 69.69 80 LYS A CA 1
ATOM 649 C C . LYS A 1 80 ? 31.975 2.556 -24.677 1.00 69.69 80 LYS A C 1
ATOM 651 O O . LYS A 1 80 ? 32.943 3.041 -25.252 1.00 69.69 80 LYS A O 1
ATOM 656 N N . GLY A 1 81 ? 30.760 3.116 -24.701 1.00 64.88 81 GLY A N 1
ATOM 657 C CA . GLY A 1 81 ? 30.384 4.298 -25.490 1.00 64.88 81 GLY A CA 1
ATOM 658 C C . GLY A 1 81 ? 29.924 5.503 -24.657 1.00 64.88 81 GLY A C 1
ATOM 659 O O . GLY A 1 81 ? 30.003 5.494 -23.429 1.00 64.88 81 GLY A O 1
ATOM 660 N N . GLY A 1 82 ? 29.446 6.554 -25.334 1.00 73.19 82 GLY A N 1
ATOM 661 C CA . GLY A 1 82 ? 29.001 7.816 -24.719 1.00 73.19 82 GLY A CA 1
ATOM 662 C C . GLY A 1 82 ? 27.670 7.716 -23.952 1.00 73.19 82 GLY A C 1
ATOM 663 O O . GLY A 1 82 ? 27.119 6.637 -23.746 1.00 73.19 82 GLY A O 1
ATOM 664 N N . GLY A 1 83 ? 27.102 8.859 -23.540 1.00 72.25 83 GLY A N 1
ATOM 665 C CA . GLY A 1 83 ? 25.916 8.902 -22.662 1.00 72.25 83 GLY A CA 1
ATOM 666 C C . GLY A 1 83 ? 24.663 8.180 -23.192 1.00 72.25 83 GLY A C 1
ATOM 667 O O . GLY A 1 83 ? 23.925 7.582 -22.410 1.00 72.25 83 GLY A O 1
ATOM 668 N N . LEU A 1 84 ? 24.437 8.167 -24.511 1.00 75.62 84 LEU A N 1
ATOM 669 C CA . LEU A 1 84 ? 23.316 7.437 -25.127 1.00 75.62 84 LEU A CA 1
ATOM 670 C C . LEU A 1 84 ? 23.502 5.911 -25.102 1.00 75.62 84 LEU A C 1
ATOM 672 O O . LEU A 1 84 ? 22.521 5.188 -24.915 1.00 75.62 84 LEU A O 1
ATOM 676 N N . ASP A 1 85 ? 24.737 5.420 -25.224 1.00 77.81 85 ASP A N 1
ATOM 677 C CA . ASP A 1 85 ? 25.034 3.985 -25.139 1.00 77.81 85 ASP A CA 1
ATOM 678 C C . ASP A 1 85 ? 24.864 3.468 -23.708 1.00 77.81 85 ASP A C 1
ATOM 680 O O . ASP A 1 85 ? 24.352 2.367 -23.500 1.00 77.81 85 ASP A O 1
ATOM 684 N N . VAL A 1 86 ? 25.194 4.300 -22.712 1.00 79.88 86 VAL A N 1
ATOM 685 C CA . VAL A 1 86 ? 24.932 4.009 -21.293 1.00 79.88 86 VAL A CA 1
ATOM 686 C C . VAL A 1 86 ? 23.430 3.864 -21.029 1.00 79.88 86 VAL A C 1
ATOM 688 O O . VAL A 1 86 ? 23.019 2.913 -20.363 1.00 79.88 86 VAL A O 1
ATOM 691 N N . LEU A 1 87 ? 22.599 4.762 -21.572 1.00 80.12 87 LEU A N 1
ATOM 692 C CA . LEU A 1 87 ? 21.139 4.683 -21.427 1.00 80.12 87 LEU A CA 1
ATOM 693 C C . LEU A 1 87 ? 20.562 3.440 -22.106 1.00 80.12 87 LEU A C 1
ATOM 695 O O . LEU A 1 87 ? 19.742 2.740 -21.510 1.00 80.12 87 LEU A O 1
ATOM 699 N N . ARG A 1 88 ? 21.013 3.124 -23.325 1.00 80.94 88 ARG A N 1
ATOM 700 C CA . ARG A 1 88 ? 20.605 1.898 -24.023 1.00 80.94 88 ARG A CA 1
ATOM 701 C C . ARG A 1 88 ? 20.952 0.659 -23.202 1.00 80.94 88 ARG A C 1
ATOM 703 O O . ARG A 1 88 ? 20.092 -0.196 -23.001 1.00 80.94 88 ARG A O 1
ATOM 710 N N . PHE A 1 89 ? 22.185 0.582 -22.704 1.00 81.31 89 PHE A N 1
ATOM 711 C CA . PHE A 1 89 ? 22.638 -0.541 -21.890 1.00 81.31 89 PHE A CA 1
ATOM 712 C C . PHE A 1 89 ? 21.840 -0.649 -20.585 1.00 81.31 89 PHE A C 1
ATOM 714 O O . PHE A 1 89 ? 21.431 -1.744 -20.207 1.00 81.31 89 PHE A O 1
ATOM 721 N N . PHE A 1 90 ? 21.534 0.481 -19.939 1.00 84.06 90 PHE A N 1
ATOM 722 C CA . PHE A 1 90 ? 20.663 0.524 -18.766 1.00 84.06 90 PHE A CA 1
ATOM 723 C C . PHE A 1 90 ? 19.282 -0.073 -19.058 1.00 84.06 90 PHE A C 1
ATOM 725 O O . PHE A 1 90 ? 18.856 -0.966 -18.331 1.00 84.06 90 PHE A O 1
ATOM 732 N N . PHE A 1 91 ? 18.587 0.365 -20.112 1.00 84.12 91 PHE A N 1
ATOM 733 C CA . PHE A 1 91 ? 17.234 -0.119 -20.409 1.00 84.12 91 PHE A CA 1
ATOM 734 C C . PHE A 1 91 ? 17.199 -1.601 -20.787 1.00 84.12 91 PHE A C 1
ATOM 736 O O . PHE A 1 91 ? 16.379 -2.343 -20.243 1.00 84.12 91 PHE A O 1
ATOM 743 N N . VAL A 1 92 ? 18.101 -2.037 -21.670 1.00 82.25 92 VAL A N 1
ATOM 744 C CA . VAL A 1 92 ? 18.149 -3.429 -22.143 1.00 82.25 92 VAL A CA 1
ATOM 745 C C . VAL A 1 92 ? 18.465 -4.389 -20.991 1.00 82.25 92 VAL A C 1
ATOM 747 O O . VAL A 1 92 ? 17.788 -5.405 -20.853 1.00 82.25 92 VAL A O 1
ATOM 750 N N . ASN A 1 93 ? 19.406 -4.038 -20.104 1.00 79.56 93 ASN A N 1
ATOM 751 C CA . ASN A 1 93 ? 19.726 -4.887 -18.951 1.00 79.56 93 ASN A CA 1
ATOM 752 C C . ASN A 1 93 ? 18.737 -4.770 -17.788 1.00 79.56 93 ASN A C 1
ATOM 754 O O . ASN A 1 93 ? 18.580 -5.730 -17.036 1.00 79.56 93 ASN A O 1
ATOM 758 N N . SER A 1 94 ? 18.071 -3.626 -17.611 1.00 80.94 94 SER A N 1
ATOM 759 C CA . SER A 1 94 ? 17.085 -3.461 -16.531 1.00 80.94 94 SER A CA 1
ATOM 760 C C . SER A 1 94 ? 15.765 -4.165 -16.843 1.00 80.94 94 SER A C 1
ATOM 762 O O . SER A 1 94 ? 15.079 -4.623 -15.928 1.00 80.94 94 SER A O 1
ATOM 764 N N . PHE A 1 95 ? 15.402 -4.268 -18.127 1.00 83.69 95 PHE A N 1
ATOM 765 C CA . PHE A 1 95 ? 14.118 -4.818 -18.570 1.00 83.69 95 PHE A CA 1
ATOM 766 C C . PHE A 1 95 ? 14.277 -5.873 -19.680 1.00 83.69 95 PHE A C 1
ATOM 768 O O . PHE A 1 95 ? 13.679 -5.731 -20.752 1.00 83.69 95 PHE A O 1
ATOM 775 N N . PRO A 1 96 ? 15.028 -6.966 -19.435 1.00 82.81 96 PRO A N 1
ATOM 776 C CA . PRO A 1 96 ? 15.262 -7.997 -20.447 1.00 82.81 96 PRO A CA 1
ATOM 777 C C . PRO A 1 96 ? 13.954 -8.646 -20.919 1.00 82.81 96 PRO A C 1
ATOM 779 O O . PRO A 1 96 ? 13.806 -8.966 -22.089 1.00 82.81 96 PRO A O 1
ATOM 782 N N . HIS A 1 97 ? 12.940 -8.736 -20.049 1.00 82.62 97 HIS A N 1
ATOM 783 C CA . HIS A 1 97 ? 11.616 -9.271 -20.396 1.00 82.62 97 HIS A CA 1
ATOM 784 C C . HIS A 1 97 ? 10.846 -8.452 -21.443 1.00 82.62 97 HIS A C 1
ATOM 786 O O . HIS A 1 97 ? 9.872 -8.962 -21.988 1.00 82.62 97 HIS A O 1
ATOM 792 N N . VAL A 1 98 ? 11.231 -7.198 -21.701 1.00 84.81 98 VAL A N 1
ATOM 793 C CA . VAL A 1 98 ? 10.650 -6.373 -22.775 1.00 84.81 98 VAL A CA 1
ATOM 794 C C . VAL A 1 98 ? 11.579 -6.355 -23.984 1.00 84.81 98 VAL A C 1
ATOM 796 O O . VAL A 1 98 ? 11.142 -6.612 -25.103 1.00 84.81 98 VAL A O 1
ATOM 799 N N . PHE A 1 99 ? 12.865 -6.075 -23.762 1.00 86.25 99 PHE A N 1
ATOM 800 C CA . PHE A 1 99 ? 13.814 -5.818 -24.846 1.00 86.25 99 PHE A CA 1
ATOM 801 C C . PHE A 1 99 ? 14.371 -7.075 -25.530 1.00 86.25 99 PHE A C 1
ATOM 803 O O . PHE A 1 99 ? 14.925 -6.953 -26.618 1.00 86.25 99 PHE A O 1
ATOM 810 N N . ASP A 1 100 ? 14.161 -8.275 -24.973 1.00 85.50 100 ASP A N 1
ATOM 811 C CA . ASP A 1 100 ? 14.430 -9.535 -25.689 1.00 85.50 100 ASP A CA 1
ATOM 812 C C . ASP A 1 100 ? 13.413 -9.791 -26.822 1.00 85.50 100 ASP A C 1
ATOM 814 O O . ASP A 1 100 ? 13.692 -10.553 -27.746 1.00 85.50 100 ASP A O 1
ATOM 818 N N . HIS A 1 101 ? 12.237 -9.153 -26.771 1.00 86.75 101 HIS A N 1
ATOM 819 C CA . HIS A 1 101 ? 11.168 -9.311 -27.767 1.00 86.75 101 HIS A CA 1
ATOM 820 C C . HIS A 1 101 ? 10.894 -8.040 -28.579 1.00 86.75 101 HIS A C 1
ATOM 822 O O . HIS A 1 101 ? 10.283 -8.112 -29.644 1.00 86.75 101 HIS A O 1
ATOM 828 N N . VAL A 1 102 ? 11.323 -6.877 -28.084 1.00 85.19 102 VAL A N 1
ATOM 829 C CA . VAL A 1 102 ? 11.071 -5.570 -28.697 1.00 85.19 102 VAL A CA 1
ATOM 830 C C . VAL A 1 102 ? 12.390 -4.841 -28.904 1.00 85.19 102 VAL A C 1
ATOM 832 O O . VAL A 1 102 ? 13.168 -4.664 -27.969 1.00 85.19 102 VAL A O 1
ATOM 835 N N . SER A 1 103 ? 12.634 -4.362 -30.124 1.00 86.75 103 SER A N 1
ATOM 836 C CA . SER A 1 103 ? 13.828 -3.572 -30.420 1.00 86.75 103 SER A CA 1
ATOM 837 C C . SER A 1 103 ? 13.877 -2.296 -29.576 1.00 86.75 103 SER A C 1
ATOM 839 O O . SER A 1 103 ? 12.875 -1.601 -29.390 1.00 86.75 103 SER A O 1
ATOM 841 N N . TYR A 1 104 ? 15.070 -1.967 -29.077 1.00 83.06 104 TYR A N 1
ATOM 842 C CA . TYR A 1 104 ? 15.269 -0.770 -28.270 1.00 83.06 104 TYR A CA 1
ATOM 843 C C . TYR A 1 104 ? 14.931 0.502 -29.056 1.00 83.06 104 TYR A C 1
ATOM 845 O O . TYR A 1 104 ? 15.491 0.769 -30.118 1.00 83.06 104 TYR A O 1
ATOM 853 N N . SER A 1 105 ? 14.069 1.327 -28.471 1.00 88.88 105 SER A N 1
ATOM 854 C CA . SER A 1 105 ? 13.874 2.721 -28.850 1.00 88.88 105 SER A CA 1
ATOM 855 C C . SER A 1 105 ? 13.669 3.551 -27.585 1.00 88.88 105 SER A C 1
ATOM 857 O O . SER A 1 105 ? 13.127 3.062 -26.590 1.00 88.88 105 SER A O 1
ATOM 859 N N . LEU A 1 106 ? 14.104 4.814 -27.607 1.00 85.88 106 LEU A N 1
ATOM 860 C CA . LEU A 1 106 ? 14.000 5.697 -26.442 1.00 85.88 106 LEU A CA 1
ATOM 861 C C . LEU A 1 106 ? 12.548 5.849 -25.933 1.00 85.88 106 LEU A C 1
ATOM 863 O O . LEU A 1 106 ? 12.352 5.731 -24.723 1.00 85.88 106 LEU A O 1
ATOM 867 N N . PRO A 1 107 ? 11.516 6.019 -26.792 1.00 89.44 107 PRO A N 1
ATOM 868 C CA . PRO A 1 107 ? 10.128 6.090 -26.328 1.00 89.44 107 PRO A CA 1
ATOM 869 C C . PRO A 1 107 ? 9.661 4.815 -25.614 1.00 89.44 107 PRO A C 1
ATOM 871 O O . PRO A 1 107 ? 9.012 4.897 -24.573 1.00 89.44 107 PRO A O 1
ATOM 874 N N . VAL A 1 108 ? 10.035 3.634 -26.120 1.00 88.12 108 VAL A N 1
ATOM 875 C CA . VAL A 1 108 ? 9.688 2.344 -25.496 1.00 88.12 108 VAL A CA 1
ATOM 876 C C . VAL A 1 108 ? 10.415 2.162 -24.158 1.00 88.12 108 VAL A C 1
ATOM 878 O O . VAL A 1 108 ? 9.823 1.659 -23.201 1.00 88.12 108 VAL A O 1
ATOM 881 N N . GLY A 1 109 ? 11.665 2.623 -24.050 1.00 87.88 109 GLY A N 1
ATOM 882 C CA . GLY A 1 109 ? 12.408 2.679 -22.784 1.00 87.88 109 GLY A CA 1
ATOM 883 C C . GLY A 1 109 ? 11.719 3.541 -21.732 1.00 87.88 109 GLY A C 1
ATOM 884 O O . GLY A 1 109 ? 11.460 3.071 -20.623 1.00 87.88 109 GLY A O 1
ATOM 885 N N . LEU A 1 110 ? 11.350 4.771 -22.097 1.00 88.81 110 LEU A N 1
ATOM 886 C CA . LEU A 1 110 ? 10.637 5.687 -21.203 1.00 88.81 110 LEU A CA 1
ATOM 887 C C . LEU A 1 110 ? 9.271 5.132 -20.781 1.00 88.81 110 LEU A C 1
ATOM 889 O O . LEU A 1 110 ? 8.924 5.191 -19.601 1.00 88.81 110 LEU A O 1
ATOM 893 N N . TRP A 1 111 ? 8.526 4.536 -21.714 1.00 90.94 111 TRP A N 1
ATOM 894 C CA . TRP A 1 111 ? 7.258 3.877 -21.407 1.00 90.94 111 TRP A CA 1
ATOM 895 C C . TRP A 1 111 ? 7.437 2.714 -20.423 1.00 90.94 111 TRP A C 1
ATOM 897 O O . TRP A 1 111 ? 6.709 2.608 -19.437 1.00 90.94 111 TRP A O 1
ATOM 907 N N . THR A 1 112 ? 8.451 1.875 -20.637 1.00 89.06 112 THR A N 1
ATOM 908 C CA . THR A 1 112 ? 8.755 0.740 -19.751 1.00 89.06 112 THR A CA 1
ATOM 909 C C . THR A 1 112 ? 9.125 1.208 -18.342 1.00 89.06 112 THR A C 1
ATOM 911 O O . THR A 1 112 ? 8.658 0.627 -17.358 1.00 89.06 112 THR A O 1
ATOM 914 N N . LEU A 1 113 ? 9.906 2.288 -18.233 1.00 88.75 113 LEU A N 1
ATOM 915 C CA . LEU A 1 113 ? 10.249 2.909 -16.953 1.00 88.75 113 LEU A CA 1
ATOM 916 C C . LEU A 1 113 ? 9.008 3.433 -16.230 1.00 88.75 113 LEU A C 1
ATOM 918 O O . LEU A 1 113 ? 8.842 3.176 -15.040 1.00 88.75 113 LEU A O 1
ATOM 922 N N . TYR A 1 114 ? 8.127 4.127 -16.953 1.00 89.75 114 TYR A N 1
ATOM 923 C CA . TYR A 1 114 ? 6.873 4.637 -16.408 1.00 89.75 114 TYR A CA 1
ATOM 924 C C . TYR A 1 114 ? 6.002 3.503 -15.853 1.00 89.75 114 TYR A C 1
ATOM 926 O O . TYR A 1 114 ? 5.607 3.543 -14.688 1.00 89.75 114 TYR A O 1
ATOM 934 N N . VAL A 1 115 ? 5.783 2.440 -16.634 1.00 90.69 115 VAL A N 1
ATOM 935 C CA . VAL A 1 115 ? 4.997 1.277 -16.192 1.00 90.69 115 VAL A CA 1
ATOM 936 C C . VAL A 1 115 ? 5.630 0.613 -14.964 1.00 90.69 115 VAL A C 1
ATOM 938 O O . VAL A 1 115 ? 4.921 0.250 -14.021 1.00 90.69 115 VAL A O 1
ATOM 941 N N . ASN A 1 116 ? 6.958 0.465 -14.933 1.00 89.12 116 ASN A N 1
ATOM 942 C CA . ASN A 1 116 ? 7.656 -0.120 -13.788 1.00 89.12 116 ASN A CA 1
ATOM 943 C C . ASN A 1 116 ? 7.541 0.747 -12.520 1.00 89.12 116 ASN A C 1
ATOM 945 O O . ASN A 1 116 ? 7.284 0.213 -11.434 1.00 89.12 116 ASN A O 1
ATOM 949 N N . LEU A 1 117 ? 7.657 2.070 -12.662 1.00 88.81 117 LEU A N 1
ATOM 950 C CA . LEU A 1 117 ? 7.442 3.026 -11.577 1.00 88.81 117 LEU A CA 1
ATOM 951 C C . LEU A 1 117 ? 6.015 2.918 -11.032 1.00 88.81 117 LEU A C 1
ATOM 953 O O . LEU A 1 117 ? 5.838 2.790 -9.822 1.00 88.81 117 LEU A O 1
ATOM 957 N N . THR A 1 118 ? 5.002 2.891 -11.901 1.00 90.00 118 THR A N 1
ATOM 958 C CA . THR A 1 118 ? 3.596 2.740 -11.496 1.00 90.00 118 THR A CA 1
ATOM 959 C C . THR A 1 118 ? 3.349 1.419 -10.770 1.00 90.00 118 THR A C 1
ATOM 961 O O . THR A 1 118 ? 2.666 1.401 -9.744 1.00 90.00 118 THR A O 1
ATOM 964 N N . CYS A 1 119 ? 3.930 0.312 -11.238 1.00 90.31 119 CYS A N 1
ATOM 965 C CA . CYS A 1 119 ? 3.808 -0.983 -10.563 1.00 90.31 119 CYS A CA 1
ATOM 966 C C . CYS A 1 119 ? 4.455 -0.958 -9.170 1.00 90.31 119 CYS A C 1
ATOM 968 O O . CYS A 1 119 ? 3.863 -1.445 -8.200 1.00 90.31 119 CYS A O 1
ATOM 970 N N . SER A 1 120 ? 5.633 -0.337 -9.061 1.00 88.81 120 SER A N 1
ATOM 971 C CA . SER A 1 120 ? 6.360 -0.174 -7.798 1.00 88.81 120 SER A CA 1
ATOM 972 C C . SER A 1 120 ? 5.587 0.713 -6.822 1.00 88.81 120 SER A C 1
ATOM 974 O O . SER A 1 120 ? 5.442 0.368 -5.648 1.00 88.81 120 SER A O 1
ATOM 976 N N . PHE A 1 121 ? 5.025 1.817 -7.312 1.00 89.06 121 PHE A N 1
ATOM 977 C CA . PHE A 1 121 ? 4.170 2.708 -6.536 1.00 89.06 121 PHE A CA 1
ATOM 978 C C . PHE A 1 121 ? 2.908 1.992 -6.046 1.00 89.06 121 PHE A C 1
ATOM 980 O O . PHE A 1 121 ? 2.582 2.076 -4.867 1.00 89.06 121 PHE A O 1
ATOM 987 N N . THR A 1 122 ? 2.238 1.229 -6.917 1.00 91.81 122 THR A N 1
ATOM 988 C CA . THR A 1 122 ? 1.006 0.490 -6.582 1.00 91.81 122 THR A CA 1
ATOM 989 C C . THR A 1 122 ? 1.216 -0.436 -5.390 1.00 91.81 122 THR A C 1
ATOM 991 O O . THR A 1 122 ? 0.380 -0.494 -4.489 1.00 91.81 122 THR A O 1
ATOM 994 N N . ARG A 1 123 ? 2.356 -1.129 -5.340 1.00 88.38 123 ARG A N 1
ATOM 995 C CA . ARG A 1 123 ? 2.704 -1.982 -4.204 1.00 88.38 123 ARG A CA 1
ATOM 996 C C . ARG A 1 123 ? 2.811 -1.189 -2.901 1.00 88.38 123 ARG A C 1
ATOM 998 O O . ARG A 1 123 ? 2.120 -1.506 -1.941 1.00 88.38 123 ARG A O 1
ATOM 1005 N N . ASN A 1 124 ? 3.634 -0.143 -2.898 1.00 90.62 124 ASN A N 1
ATOM 1006 C CA . ASN A 1 124 ? 3.869 0.682 -1.712 1.00 90.62 124 ASN A CA 1
ATOM 1007 C C . ASN A 1 124 ? 2.584 1.371 -1.240 1.00 90.62 124 ASN A C 1
ATOM 1009 O O . ASN A 1 124 ? 2.322 1.453 -0.043 1.00 90.62 124 ASN A O 1
ATOM 1013 N N . TYR A 1 125 ? 1.752 1.815 -2.184 1.00 91.69 125 TYR A N 1
ATOM 1014 C CA . TYR A 1 125 ? 0.430 2.352 -1.899 1.00 91.69 125 TYR A CA 1
ATOM 1015 C C . TYR A 1 125 ? -0.489 1.310 -1.253 1.00 91.69 125 TYR A C 1
ATOM 1017 O O . TYR A 1 125 ? -1.179 1.638 -0.292 1.00 91.69 125 TYR A O 1
ATOM 1025 N N . THR A 1 126 ? -0.477 0.061 -1.732 1.00 94.06 126 THR A N 1
ATOM 1026 C CA . THR A 1 126 ? -1.289 -1.027 -1.162 1.00 94.06 126 THR A CA 1
ATOM 1027 C C . THR A 1 126 ? -0.950 -1.248 0.311 1.00 94.06 126 THR A C 1
ATOM 1029 O O . THR A 1 126 ? -1.843 -1.246 1.159 1.00 94.06 126 THR A O 1
ATOM 1032 N N . ASP A 1 127 ? 0.341 -1.378 0.619 1.00 92.81 127 ASP A N 1
ATOM 1033 C CA . ASP A 1 127 ? 0.820 -1.598 1.986 1.00 92.81 127 ASP A CA 1
ATOM 1034 C C . ASP A 1 127 ? 0.506 -0.394 2.885 1.00 92.81 127 ASP A C 1
ATOM 1036 O O . ASP A 1 127 ? -0.038 -0.547 3.982 1.00 92.81 127 ASP A O 1
ATOM 1040 N N . LEU A 1 128 ? 0.775 0.821 2.394 1.00 93.38 128 LEU A N 1
ATOM 1041 C CA . LEU A 1 128 ? 0.451 2.057 3.101 1.00 93.38 128 LEU A CA 1
ATOM 1042 C C . LEU A 1 128 ? -1.048 2.152 3.400 1.00 93.38 128 LEU A C 1
ATOM 1044 O O . LEU A 1 128 ? -1.426 2.449 4.530 1.00 93.38 128 LEU A O 1
ATOM 1048 N N . PHE A 1 129 ? -1.903 1.885 2.416 1.00 94.44 129 PHE A N 1
ATOM 1049 C CA . PHE A 1 129 ? -3.352 1.946 2.575 1.00 94.44 129 PHE A CA 1
ATOM 1050 C C . PHE A 1 129 ? -3.839 1.001 3.684 1.00 94.44 129 PHE A C 1
ATOM 1052 O O . PHE A 1 129 ? -4.581 1.432 4.570 1.00 94.44 129 PHE A O 1
ATOM 1059 N N . ILE A 1 130 ? -3.360 -0.249 3.697 1.00 95.38 130 ILE A N 1
ATOM 1060 C CA . I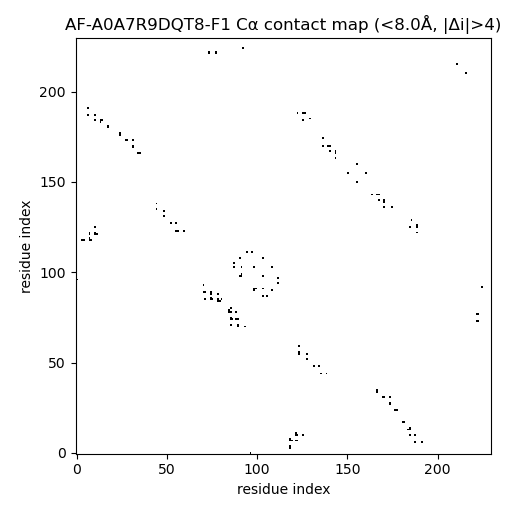LE A 1 130 ? -3.688 -1.230 4.745 1.00 95.38 130 ILE A CA 1
ATOM 1061 C C . ILE A 1 130 ? -3.239 -0.726 6.122 1.00 95.38 130 ILE A C 1
ATOM 1063 O O . ILE A 1 130 ? -4.012 -0.782 7.086 1.00 95.38 130 ILE A O 1
ATOM 1067 N N . ILE A 1 131 ? -2.013 -0.199 6.223 1.00 94.38 131 ILE A N 1
ATOM 1068 C CA . ILE A 1 131 ? -1.475 0.353 7.474 1.00 94.38 131 ILE A CA 1
ATOM 1069 C C . ILE A 1 131 ? -2.352 1.502 7.970 1.00 94.38 131 ILE A C 1
ATOM 1071 O O . ILE A 1 131 ? -2.701 1.539 9.151 1.00 94.38 131 ILE A O 1
ATOM 1075 N N . LEU A 1 132 ? -2.733 2.429 7.089 1.00 93.31 132 LEU A N 1
ATOM 1076 C CA . LEU A 1 132 ? -3.561 3.571 7.461 1.00 93.31 132 LEU A CA 1
ATOM 1077 C C . LEU A 1 132 ? -4.922 3.111 7.986 1.00 93.31 132 LEU A C 1
ATOM 1079 O O . LEU A 1 132 ? -5.284 3.480 9.104 1.00 93.31 132 LEU A O 1
ATOM 1083 N N . VAL A 1 133 ? -5.643 2.263 7.249 1.00 94.00 133 VAL A N 1
ATOM 1084 C CA . VAL A 1 133 ? -6.947 1.742 7.695 1.00 94.00 133 VAL A CA 1
ATOM 1085 C C . VAL A 1 133 ? -6.827 1.046 9.056 1.00 94.00 133 VAL A C 1
ATOM 1087 O O . VAL A 1 133 ? -7.604 1.338 9.969 1.00 94.00 133 VAL A O 1
ATOM 1090 N N . SER A 1 134 ? -5.803 0.208 9.229 1.00 94.38 134 SER A N 1
ATOM 1091 C CA . SER A 1 134 ? -5.544 -0.508 10.483 1.00 94.38 134 SER A CA 1
ATOM 1092 C C . SER A 1 134 ? -5.273 0.447 11.647 1.00 94.38 134 SER A C 1
ATOM 1094 O O . SER A 1 134 ? -5.837 0.294 12.730 1.00 94.38 134 SER A O 1
ATOM 1096 N N . VAL A 1 135 ? -4.450 1.479 11.432 1.00 91.75 135 VAL A N 1
ATOM 1097 C CA . VAL A 1 135 ? -4.160 2.508 12.442 1.00 91.75 135 VAL A CA 1
ATOM 1098 C C . VAL A 1 135 ? -5.419 3.295 12.801 1.00 91.75 135 VAL A C 1
ATOM 1100 O O . VAL A 1 135 ? -5.647 3.557 13.983 1.00 91.75 135 VAL A O 1
ATOM 1103 N N . HIS A 1 136 ? -6.245 3.653 11.818 1.00 90.12 136 HIS A N 1
ATOM 1104 C CA . HIS A 1 136 ? -7.491 4.380 12.052 1.00 90.12 136 HIS A CA 1
ATOM 1105 C C . HIS A 1 136 ? -8.487 3.560 12.891 1.00 90.12 136 HIS A C 1
ATOM 1107 O O . HIS A 1 136 ? -9.067 4.107 13.833 1.00 90.12 136 HIS A O 1
ATOM 1113 N N . LEU A 1 137 ? -8.649 2.261 12.616 1.00 92.56 137 LEU A N 1
ATOM 1114 C CA . LEU A 1 137 ? -9.480 1.370 13.440 1.00 92.56 137 LEU A CA 1
ATOM 1115 C C . LEU A 1 137 ? -8.896 1.187 14.846 1.00 92.56 137 LEU A C 1
ATOM 1117 O O . LEU A 1 137 ? -9.600 1.365 15.842 1.00 92.56 137 LEU A O 1
ATOM 1121 N N . ALA A 1 138 ? -7.594 0.908 14.947 1.00 92.75 138 ALA A N 1
ATOM 1122 C CA . ALA A 1 138 ? -6.923 0.694 16.226 1.00 92.75 138 ALA A CA 1
ATOM 1123 C C . ALA A 1 138 ? -7.003 1.922 17.148 1.00 92.75 138 ALA A C 1
ATOM 1125 O O . ALA A 1 138 ? -7.165 1.782 18.360 1.00 92.75 138 ALA A O 1
ATOM 1126 N N . GLU A 1 139 ? -6.919 3.137 16.602 1.00 88.50 139 GLU A N 1
ATOM 1127 C CA . GLU A 1 139 ? -7.047 4.363 17.397 1.00 88.50 139 GLU A CA 1
ATOM 1128 C C . GLU A 1 139 ? -8.472 4.575 17.927 1.00 88.50 139 GLU A C 1
ATOM 1130 O O . GLU A 1 139 ? -8.628 5.064 19.050 1.00 88.50 139 GLU A O 1
ATOM 1135 N N . LYS A 1 140 ? -9.508 4.136 17.198 1.00 88.19 140 LYS A N 1
ATOM 1136 C CA . LYS A 1 140 ? -10.891 4.149 17.704 1.00 88.19 140 LYS A CA 1
ATOM 1137 C C . LYS A 1 140 ? -11.050 3.206 18.905 1.00 88.19 140 LYS A C 1
ATOM 1139 O O . LYS A 1 140 ? -11.601 3.633 19.919 1.00 88.19 140 LYS A O 1
ATOM 1144 N N . PHE A 1 141 ? -10.488 1.994 18.854 1.00 91.88 141 PHE A N 1
ATOM 1145 C CA . PHE A 1 141 ? -10.497 1.069 20.001 1.00 91.88 141 PHE A CA 1
ATOM 1146 C C . PHE A 1 141 ? -9.663 1.598 21.169 1.00 91.88 141 PHE A C 1
ATOM 1148 O O . PHE A 1 141 ? -10.106 1.592 22.317 1.00 91.88 141 PHE A O 1
ATOM 1155 N N . ARG A 1 142 ? -8.473 2.140 20.884 1.00 90.25 142 ARG A N 1
ATOM 1156 C CA . ARG A 1 142 ? -7.607 2.745 21.905 1.00 90.25 142 ARG A CA 1
ATOM 1157 C C . ARG A 1 142 ? -8.304 3.901 22.624 1.00 90.25 142 ARG A C 1
ATOM 1159 O O . ARG A 1 142 ? -8.048 4.109 23.808 1.00 90.25 142 ARG A O 1
ATOM 1166 N N . ARG A 1 143 ? -9.187 4.641 21.948 1.00 85.31 143 ARG A N 1
ATOM 1167 C CA . ARG A 1 143 ? -10.001 5.685 22.584 1.00 85.31 143 ARG A CA 1
ATOM 1168 C C . ARG A 1 143 ? -10.977 5.106 23.611 1.00 85.31 143 ARG A C 1
ATOM 1170 O O . ARG A 1 143 ? -11.015 5.630 24.720 1.00 85.31 143 ARG A O 1
ATOM 1177 N N . ILE A 1 144 ? -11.706 4.040 23.273 1.00 89.00 144 ILE A N 1
ATOM 1178 C CA . ILE A 1 144 ? -12.606 3.355 24.218 1.00 89.00 144 ILE A CA 1
ATOM 1179 C C . ILE A 1 144 ? -11.800 2.865 25.427 1.00 89.00 144 ILE A C 1
ATOM 1181 O O . ILE A 1 144 ? -12.137 3.188 26.563 1.00 89.00 144 ILE A O 1
ATOM 1185 N N . ASN A 1 145 ? -10.660 2.210 25.190 1.00 91.19 145 ASN A N 1
ATOM 1186 C CA . ASN A 1 145 ? -9.798 1.718 26.269 1.00 91.19 145 ASN A CA 1
ATOM 1187 C C . ASN A 1 145 ? -9.282 2.845 27.178 1.00 91.19 145 ASN A C 1
ATOM 1189 O O . ASN A 1 145 ? -9.255 2.689 28.394 1.00 91.19 145 ASN A O 1
ATOM 1193 N N . ARG A 1 146 ? -8.910 4.007 26.619 1.00 89.38 146 ARG A N 1
ATOM 1194 C CA . ARG A 1 146 ? -8.518 5.179 27.422 1.00 89.38 146 ARG A CA 1
ATOM 1195 C C . ARG A 1 146 ? -9.672 5.704 28.274 1.00 89.38 146 ARG A C 1
ATOM 1197 O O . ARG A 1 146 ? -9.438 6.049 29.424 1.00 89.38 146 ARG A O 1
ATOM 1204 N N . ARG A 1 147 ? -10.897 5.754 27.737 1.00 87.31 147 ARG A N 1
ATOM 1205 C CA . ARG A 1 147 ? -12.093 6.147 28.505 1.00 87.31 147 ARG A CA 1
ATOM 1206 C C . ARG A 1 147 ? -12.315 5.189 29.675 1.00 87.31 147 ARG A C 1
ATOM 1208 O O . ARG A 1 147 ? -12.481 5.655 30.798 1.00 87.31 147 ARG A O 1
ATOM 1215 N N . LEU A 1 148 ? -12.242 3.881 29.430 1.00 90.88 148 LEU A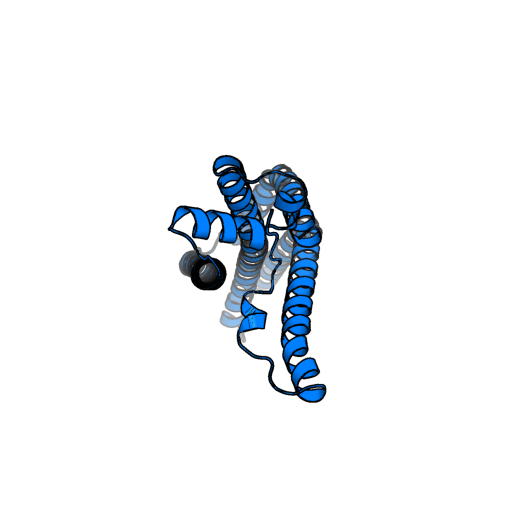 N 1
ATOM 1216 C CA . LEU A 1 148 ? -12.391 2.861 30.472 1.00 90.88 148 LEU A CA 1
ATOM 1217 C C . LEU A 1 148 ? -11.312 2.984 31.560 1.00 90.88 148 LEU A C 1
ATOM 1219 O O . LEU A 1 148 ? -11.636 2.940 32.740 1.00 90.88 148 LEU A O 1
ATOM 1223 N N . ALA A 1 149 ? -10.060 3.258 31.186 1.00 91.44 149 ALA A N 1
ATOM 1224 C CA . ALA A 1 149 ? -8.983 3.475 32.154 1.00 91.44 149 ALA A CA 1
ATOM 1225 C C . ALA A 1 149 ? -9.217 4.704 33.061 1.00 91.44 149 ALA A C 1
ATOM 1227 O O . ALA A 1 149 ? -8.853 4.691 34.230 1.00 91.44 149 ALA A O 1
ATOM 1228 N N . THR A 1 150 ? -9.856 5.777 32.572 1.00 89.94 150 THR A N 1
ATOM 1229 C CA . THR A 1 150 ? -10.125 6.976 33.407 1.00 89.94 150 THR A CA 1
ATOM 1230 C C . THR A 1 150 ? -11.205 6.780 34.474 1.00 89.94 150 THR A C 1
ATOM 1232 O O . THR A 1 150 ? -11.370 7.625 35.366 1.00 89.94 150 THR A O 1
ATOM 1235 N N . VAL A 1 151 ? -11.968 5.696 34.367 1.00 91.44 151 VAL A N 1
ATOM 1236 C CA . VAL A 1 151 ? -13.058 5.360 35.285 1.00 91.44 151 VAL A CA 1
ATOM 1237 C C . VAL A 1 151 ? -12.773 4.100 36.101 1.00 91.44 151 VAL A C 1
ATOM 1239 O O . VAL A 1 151 ? -13.642 3.626 36.823 1.00 91.44 151 VAL A O 1
ATOM 1242 N N . GLU A 1 152 ? -11.552 3.577 36.008 1.00 90.69 152 GLU A N 1
ATOM 1243 C CA . GLU A 1 152 ? -11.106 2.432 36.790 1.00 90.69 152 GLU A CA 1
ATOM 1244 C C . GLU A 1 152 ? -11.240 2.714 38.296 1.00 90.69 152 GLU A C 1
ATOM 1246 O O . GLU A 1 152 ? -10.899 3.799 38.773 1.00 90.69 152 GLU A O 1
ATOM 1251 N N . GLY A 1 153 ? -11.797 1.750 39.034 1.00 88.75 153 GLY A N 1
ATOM 1252 C CA . GLY A 1 153 ? -12.050 1.872 40.472 1.00 88.75 153 GLY A CA 1
ATOM 1253 C C . GLY A 1 153 ? -13.212 2.793 40.862 1.00 88.75 153 GLY A C 1
ATOM 1254 O O . GLY A 1 153 ? -13.372 3.075 42.046 1.00 88.75 153 GLY A O 1
ATOM 1255 N N . LYS A 1 154 ? -14.015 3.277 39.903 1.00 91.62 154 LYS A N 1
ATOM 1256 C CA . LYS A 1 154 ? -15.217 4.080 40.174 1.00 91.62 154 LYS A CA 1
ATOM 1257 C C . LYS A 1 154 ? -16.479 3.253 39.959 1.00 91.62 154 LYS A C 1
ATOM 1259 O O . LYS A 1 154 ? -16.625 2.614 38.919 1.00 91.62 154 LYS A O 1
ATOM 1264 N N . ASP A 1 155 ? -17.424 3.364 40.887 1.00 90.62 155 ASP A N 1
ATOM 1265 C CA . ASP A 1 155 ? -18.776 2.851 40.687 1.00 90.62 155 ASP A CA 1
ATOM 1266 C C . ASP A 1 155 ? -19.537 3.780 39.740 1.00 90.62 155 ASP A C 1
ATOM 1268 O O . ASP A 1 155 ? -19.765 4.959 40.020 1.00 90.62 155 ASP A O 1
ATOM 1272 N N . LEU A 1 156 ? -19.888 3.245 38.574 1.00 92.81 156 LEU A N 1
ATOM 1273 C CA . LEU A 1 156 ? -20.592 3.963 37.518 1.00 92.81 156 LEU A CA 1
ATOM 1274 C C . LEU A 1 156 ? -21.999 3.392 37.331 1.00 92.81 156 LEU A C 1
ATOM 1276 O O . LEU A 1 156 ? -22.192 2.187 37.510 1.00 92.81 156 LEU A O 1
ATOM 1280 N N . PRO A 1 157 ? -22.970 4.218 36.900 1.00 93.44 157 PRO A N 1
ATOM 1281 C CA . PRO A 1 157 ? -24.313 3.748 36.584 1.00 93.44 157 PRO A CA 1
ATOM 1282 C C . PRO A 1 157 ? -24.307 2.667 35.499 1.00 93.44 157 PRO A C 1
ATOM 1284 O O . PRO A 1 157 ? -23.495 2.710 34.575 1.00 93.44 157 PRO A O 1
ATOM 1287 N N . GLU A 1 158 ? -25.282 1.759 35.542 1.00 93.19 158 GLU A N 1
ATOM 1288 C CA . GLU A 1 158 ? -25.474 0.713 34.524 1.00 93.19 158 GLU A CA 1
ATOM 1289 C C . GLU A 1 158 ? -25.512 1.281 33.094 1.00 93.19 158 GLU A C 1
ATOM 1291 O O . GLU A 1 158 ? -24.885 0.735 32.186 1.00 93.19 158 GLU A O 1
ATOM 1296 N N . MET A 1 159 ? -26.157 2.439 32.917 1.00 91.50 159 MET A N 1
ATOM 1297 C CA . MET A 1 159 ? -26.229 3.149 31.636 1.00 91.50 159 MET A CA 1
ATOM 1298 C C . MET A 1 159 ? -24.855 3.422 31.013 1.00 91.50 159 MET A C 1
ATOM 1300 O O . MET A 1 159 ? -24.706 3.295 29.802 1.00 91.50 159 MET A O 1
ATOM 1304 N N . PHE A 1 160 ? -23.830 3.731 31.815 1.00 91.62 160 PHE A N 1
ATOM 1305 C CA . PHE A 1 160 ? -22.477 3.945 31.293 1.00 91.62 160 PHE A CA 1
ATOM 1306 C C . PHE A 1 160 ? -21.908 2.670 30.655 1.00 91.62 160 PHE A C 1
ATOM 1308 O O . PHE A 1 160 ? -21.296 2.722 29.586 1.00 91.62 160 PHE A O 1
ATOM 1315 N N . TRP A 1 161 ? -22.095 1.521 31.308 1.00 92.69 161 TRP A N 1
ATOM 1316 C CA . TRP A 1 161 ? -21.587 0.237 30.825 1.00 92.69 161 TRP A CA 1
ATOM 1317 C C . TRP A 1 161 ? -22.330 -0.240 29.580 1.00 92.69 161 TRP A C 1
ATOM 1319 O O . TRP A 1 161 ? -21.707 -0.805 28.677 1.00 92.69 161 TRP A O 1
ATOM 1329 N N . LEU A 1 162 ? -23.639 0.022 29.518 1.00 93.19 162 LEU A N 1
ATOM 1330 C CA . LEU A 1 162 ? -24.453 -0.213 28.328 1.00 93.19 162 LEU A CA 1
ATOM 1331 C C . LEU A 1 162 ? -23.929 0.602 27.138 1.00 93.19 162 LEU A C 1
ATOM 1333 O O . LEU A 1 162 ? -23.606 0.011 26.107 1.00 93.19 162 LEU A O 1
ATOM 1337 N N . GLU A 1 163 ? -23.732 1.913 27.308 1.00 91.00 163 GLU A N 1
ATOM 1338 C CA . GLU A 1 163 ? -23.173 2.785 26.265 1.00 91.00 163 GLU A CA 1
ATOM 1339 C C . GLU A 1 163 ? -21.779 2.324 25.812 1.00 91.00 163 GLU A C 1
ATOM 1341 O O . GLU A 1 163 ? -21.516 2.198 24.616 1.00 91.00 163 GLU A O 1
ATOM 1346 N N . ALA A 1 164 ? -20.873 2.020 26.748 1.00 90.88 164 ALA A N 1
ATOM 1347 C CA . ALA A 1 164 ? -19.513 1.590 26.415 1.00 90.88 164 ALA A CA 1
ATOM 1348 C C . ALA A 1 164 ? -19.491 0.280 25.605 1.00 90.88 164 ALA A C 1
ATOM 1350 O O . ALA A 1 164 ? -18.683 0.123 24.681 1.00 90.88 164 ALA A O 1
ATOM 1351 N N . ARG A 1 165 ? -20.385 -0.663 25.927 1.00 93.25 165 ARG A N 1
ATOM 1352 C CA . ARG A 1 165 ? -20.529 -1.923 25.188 1.00 93.25 165 ARG A CA 1
ATOM 1353 C C . ARG A 1 165 ? -21.136 -1.699 23.805 1.00 93.25 165 ARG A C 1
ATOM 1355 O O . ARG A 1 165 ? -20.678 -2.316 22.845 1.00 93.25 165 ARG A O 1
ATOM 1362 N N . GLU A 1 166 ? -22.126 -0.821 23.689 1.00 92.62 166 GLU A N 1
ATOM 1363 C CA . GLU A 1 166 ? -22.732 -0.459 22.406 1.00 92.62 166 GLU A CA 1
ATOM 1364 C C . GLU A 1 166 ? -21.707 0.201 21.466 1.00 92.62 166 GLU A C 1
ATOM 1366 O O . GLU A 1 166 ? -21.559 -0.214 20.314 1.00 92.62 166 GLU A O 1
ATOM 1371 N N . GLU A 1 167 ? -20.913 1.150 21.974 1.00 91.12 167 GLU A N 1
ATOM 1372 C CA . GLU A 1 167 ? -19.810 1.782 21.237 1.00 91.12 167 GLU A CA 1
ATOM 1373 C C . GLU A 1 167 ? -18.786 0.753 20.729 1.00 91.12 167 GLU A C 1
ATOM 1375 O O . GLU A 1 167 ? -18.360 0.805 19.569 1.00 91.12 167 GLU A O 1
ATOM 1380 N N . TYR A 1 168 ? -18.402 -0.200 21.584 1.00 93.19 168 TYR A N 1
ATOM 1381 C CA . TYR A 1 168 ? -17.489 -1.280 21.214 1.00 93.19 168 TYR A CA 1
ATOM 1382 C C . TYR A 1 168 ? -18.088 -2.196 20.139 1.00 93.19 168 TYR A C 1
ATOM 1384 O O . TYR A 1 168 ? -17.411 -2.517 19.160 1.00 93.19 168 TYR A O 1
ATOM 1392 N N . ASN A 1 169 ? -19.356 -2.585 20.284 1.00 94.81 169 ASN A N 1
ATOM 1393 C CA . ASN A 1 169 ? -20.045 -3.452 19.330 1.00 94.81 169 ASN A CA 1
ATOM 1394 C C . ASN A 1 169 ? -20.168 -2.796 17.951 1.00 94.81 169 ASN A C 1
ATOM 1396 O O . ASN A 1 169 ? -19.869 -3.443 16.946 1.00 94.81 169 ASN A O 1
ATOM 1400 N N . HIS A 1 170 ? -20.518 -1.508 17.887 1.00 93.12 170 HIS A N 1
ATOM 1401 C CA . HIS A 1 170 ? -20.540 -0.760 16.628 1.00 93.12 170 HIS A CA 1
ATOM 1402 C C . HIS A 1 170 ? -19.166 -0.725 15.951 1.00 93.12 170 HIS A C 1
ATOM 1404 O O . HIS A 1 170 ? -19.061 -0.914 14.737 1.00 93.12 170 HIS A O 1
ATOM 1410 N N . LEU A 1 171 ? -18.096 -0.527 16.723 1.00 93.81 171 LEU A N 1
ATOM 1411 C CA . LEU A 1 171 ? -16.740 -0.495 16.181 1.00 93.81 171 LEU A CA 1
ATOM 1412 C C . LEU A 1 171 ? -16.239 -1.880 15.735 1.00 93.8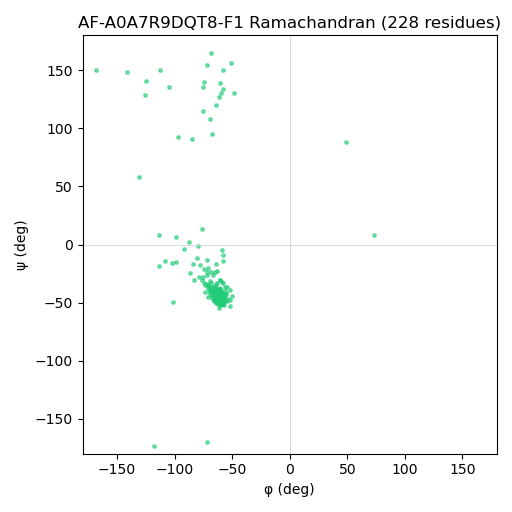1 171 LEU A C 1
ATOM 1414 O O . LEU A 1 171 ? -15.554 -1.996 14.714 1.00 93.81 171 LEU A O 1
ATOM 1418 N N . SER A 1 172 ? -16.597 -2.928 16.472 1.00 95.56 172 SER A N 1
ATOM 1419 C CA . SER A 1 172 ? -16.328 -4.319 16.100 1.00 95.56 172 SER A CA 1
ATOM 1420 C C . SER A 1 172 ? -17.039 -4.684 14.794 1.00 95.56 172 SER A C 1
ATOM 1422 O O . SER A 1 172 ? -16.414 -5.189 13.859 1.00 95.56 172 SER A O 1
ATOM 1424 N N . TYR A 1 173 ? -18.315 -4.316 14.668 1.00 95.50 173 TYR A N 1
ATOM 1425 C CA . TYR A 1 173 ? -19.087 -4.526 13.447 1.00 95.50 173 TYR A CA 1
ATOM 1426 C C . TYR A 1 173 ? -18.510 -3.760 12.246 1.00 95.50 173 TYR A C 1
ATOM 1428 O O . TYR A 1 173 ? -18.325 -4.341 11.176 1.00 95.50 173 TYR A O 1
ATOM 1436 N N . LEU A 1 174 ? -18.130 -2.490 12.432 1.00 95.00 174 LEU A N 1
ATOM 1437 C CA . LEU A 1 174 ? -17.437 -1.712 11.399 1.00 95.00 174 LEU A CA 1
ATOM 1438 C C . LEU A 1 174 ? -16.143 -2.400 10.949 1.00 95.00 174 LEU A C 1
ATOM 1440 O O . LEU A 1 174 ? -15.879 -2.491 9.753 1.00 95.00 174 LEU A O 1
ATOM 1444 N N . THR A 1 175 ? -15.350 -2.897 11.899 1.00 95.75 175 THR A N 1
ATOM 1445 C CA . THR A 1 175 ? -14.095 -3.604 11.604 1.00 95.75 175 THR A CA 1
ATOM 1446 C C . THR A 1 175 ? -14.349 -4.838 10.744 1.00 95.75 175 THR A C 1
ATOM 1448 O O . THR A 1 175 ? -13.620 -5.055 9.781 1.00 95.75 175 THR A O 1
ATOM 1451 N N . LYS A 1 176 ? -15.418 -5.592 11.022 1.00 95.88 176 LYS A N 1
ATOM 1452 C CA . LYS A 1 176 ? -15.821 -6.747 10.211 1.00 95.88 176 LYS A CA 1
ATOM 1453 C C . LYS A 1 176 ? -16.202 -6.357 8.780 1.00 95.88 176 LYS A C 1
ATOM 1455 O O . LYS A 1 176 ? -15.747 -6.995 7.841 1.00 95.88 176 LYS A O 1
ATOM 1460 N N . ILE A 1 177 ? -16.968 -5.280 8.594 1.00 95.06 177 ILE A N 1
ATOM 1461 C CA . ILE A 1 177 ? -17.314 -4.789 7.246 1.00 95.06 177 ILE A CA 1
ATOM 1462 C C . ILE A 1 177 ? -16.055 -4.371 6.476 1.00 95.06 177 ILE A C 1
ATOM 1464 O O . ILE A 1 177 ? -15.931 -4.635 5.280 1.00 95.06 177 ILE A O 1
ATOM 1468 N N . VAL A 1 178 ? -15.128 -3.687 7.146 1.00 95.69 178 VAL A N 1
ATOM 1469 C CA . VAL A 1 178 ? -13.865 -3.258 6.539 1.00 95.69 178 VAL A CA 1
ATOM 1470 C C . VAL A 1 178 ? -13.026 -4.471 6.144 1.00 95.69 178 VAL A C 1
ATOM 1472 O O . VAL A 1 178 ? -12.530 -4.514 5.020 1.00 95.69 178 VAL A O 1
ATOM 1475 N N . ASP A 1 179 ? -12.903 -5.462 7.026 1.00 95.25 179 ASP A N 1
ATOM 1476 C CA . ASP A 1 179 ? -12.174 -6.703 6.756 1.00 95.25 179 ASP A CA 1
ATOM 1477 C C . ASP A 1 179 ? -12.786 -7.483 5.583 1.00 95.25 179 ASP A C 1
ATOM 1479 O O . ASP A 1 179 ? -12.070 -7.848 4.653 1.00 95.25 179 ASP A O 1
ATOM 1483 N N . ASP A 1 180 ? -14.113 -7.611 5.511 1.00 95.06 180 ASP A N 1
ATOM 1484 C CA . ASP A 1 180 ? -14.797 -8.267 4.386 1.00 95.06 180 ASP A CA 1
ATOM 1485 C C . ASP A 1 180 ? -14.442 -7.625 3.031 1.00 95.06 180 ASP A C 1
ATOM 1487 O O . ASP A 1 180 ? -14.297 -8.317 2.017 1.00 95.06 180 ASP A O 1
ATOM 1491 N N . LYS A 1 181 ? -14.270 -6.296 2.997 1.00 93.88 181 LYS A N 1
ATOM 1492 C CA . LYS A 1 181 ? -13.909 -5.553 1.777 1.00 93.88 181 LYS A CA 1
ATOM 1493 C C . LYS A 1 181 ? -12.411 -5.550 1.486 1.00 93.88 181 LYS A C 1
ATOM 1495 O O . LYS A 1 181 ? -12.027 -5.482 0.317 1.00 93.88 181 LYS A O 1
ATOM 1500 N N . LEU A 1 182 ? -11.567 -5.613 2.514 1.00 95.56 182 LEU A N 1
ATOM 1501 C CA . LEU A 1 182 ? -10.116 -5.470 2.382 1.00 95.56 182 LEU A CA 1
ATOM 1502 C C . LEU A 1 182 ? -9.345 -6.789 2.446 1.00 95.56 182 LEU A C 1
ATOM 1504 O O . LEU A 1 182 ? -8.202 -6.817 1.998 1.00 95.56 182 LEU A O 1
ATOM 1508 N N . SER A 1 183 ? -9.948 -7.879 2.916 1.00 95.94 183 SER A N 1
ATOM 1509 C CA . SER A 1 183 ? -9.308 -9.188 3.122 1.00 95.94 183 SER A CA 1
ATOM 1510 C C . SER A 1 183 ? -8.523 -9.669 1.901 1.00 95.94 183 SER A C 1
ATOM 1512 O O . SER A 1 183 ? -7.369 -10.075 2.018 1.00 95.94 183 SER A O 1
ATOM 1514 N N . LYS A 1 184 ? -9.096 -9.537 0.698 1.00 95.94 184 LYS A N 1
ATOM 1515 C CA . LYS A 1 184 ? -8.427 -9.890 -0.568 1.00 95.94 184 LYS A CA 1
ATOM 1516 C C . LYS A 1 184 ? -7.195 -9.026 -0.846 1.00 95.94 184 LYS A C 1
ATOM 1518 O O . LYS A 1 184 ? -6.180 -9.539 -1.310 1.00 95.94 184 LYS A O 1
ATOM 1523 N N . ILE A 1 185 ? -7.279 -7.725 -0.566 1.00 96.44 185 ILE A N 1
ATOM 1524 C CA . ILE A 1 185 ? -6.177 -6.770 -0.756 1.00 96.44 185 ILE A CA 1
ATOM 1525 C C . ILE A 1 185 ? -5.065 -7.051 0.260 1.00 96.44 185 ILE A C 1
ATOM 1527 O O . ILE A 1 185 ? -3.893 -7.085 -0.113 1.00 96.44 185 ILE A O 1
ATOM 1531 N N . VAL A 1 186 ? -5.432 -7.312 1.518 1.00 96.69 186 VAL A N 1
ATOM 1532 C CA . VAL A 1 186 ? -4.503 -7.680 2.595 1.00 96.69 186 VAL A CA 1
ATOM 1533 C C . VAL A 1 186 ? -3.780 -8.983 2.266 1.00 96.69 186 VAL A C 1
ATOM 1535 O O . VAL A 1 186 ? -2.556 -9.034 2.352 1.00 96.69 186 VAL A O 1
ATOM 1538 N N . LEU A 1 187 ? -4.508 -10.012 1.824 1.00 96.38 187 LEU A N 1
ATOM 1539 C CA . LEU A 1 187 ? -3.925 -11.298 1.443 1.00 96.38 187 LEU A CA 1
ATOM 1540 C C . LEU A 1 187 ? -2.943 -11.154 0.273 1.00 96.38 187 LEU A C 1
ATOM 1542 O O . LEU A 1 187 ? -1.843 -11.705 0.319 1.00 96.38 187 LEU A O 1
ATOM 1546 N N . LEU A 1 188 ? -3.322 -10.386 -0.754 1.00 95.00 188 LEU A N 1
ATOM 1547 C CA . LEU A 1 188 ? -2.462 -10.115 -1.904 1.00 95.00 188 LEU A CA 1
ATOM 1548 C C . LEU A 1 188 ? -1.183 -9.373 -1.485 1.00 95.00 188 LEU A C 1
ATOM 1550 O O . LEU A 1 188 ? -0.087 -9.785 -1.861 1.00 95.00 188 LEU A O 1
ATOM 1554 N N . SER A 1 189 ? -1.310 -8.316 -0.675 1.00 94.94 189 SER A N 1
ATOM 1555 C CA . SER A 1 189 ? -0.173 -7.564 -0.119 1.00 94.94 189 SER A CA 1
ATOM 1556 C C . SER A 1 189 ? 0.753 -8.472 0.691 1.00 94.94 189 SER A C 1
ATOM 1558 O O . SER A 1 189 ? 1.960 -8.501 0.438 1.00 94.94 189 SER A O 1
ATOM 1560 N N . PHE A 1 190 ? 0.197 -9.275 1.599 1.00 94.19 190 PHE A N 1
ATOM 1561 C CA . PHE A 1 190 ? 0.965 -10.204 2.420 1.00 94.19 190 PHE A CA 1
ATOM 1562 C C . PHE A 1 190 ? 1.738 -11.217 1.567 1.00 94.19 190 PHE A C 1
ATOM 1564 O O . PHE A 1 190 ? 2.956 -11.339 1.714 1.00 94.19 190 PHE A O 1
ATOM 1571 N N . GLY A 1 191 ? 1.059 -11.896 0.637 1.00 93.88 191 GLY A N 1
ATOM 1572 C CA . GLY A 1 191 ? 1.688 -12.880 -0.246 1.00 93.88 191 GLY A CA 1
ATOM 1573 C C . GLY A 1 191 ? 2.781 -12.262 -1.118 1.00 93.88 191 GLY A C 1
ATOM 1574 O O . GLY A 1 191 ? 3.867 -12.825 -1.267 1.00 93.88 191 GLY A O 1
ATOM 1575 N N . ASN A 1 192 ? 2.540 -11.059 -1.632 1.00 91.69 192 ASN A N 1
ATOM 1576 C CA . ASN A 1 192 ? 3.525 -10.314 -2.400 1.00 91.69 192 ASN A CA 1
ATOM 1577 C C . ASN A 1 192 ? 4.747 -9.926 -1.548 1.00 91.69 192 ASN A C 1
ATOM 1579 O O . ASN A 1 192 ? 5.890 -10.090 -1.977 1.00 91.69 192 ASN A O 1
ATOM 1583 N N . ASN A 1 193 ? 4.547 -9.438 -0.326 1.00 91.81 193 ASN A N 1
ATOM 1584 C CA . ASN A 1 193 ? 5.646 -9.087 0.577 1.00 91.81 193 ASN A CA 1
ATOM 1585 C C . ASN A 1 193 ? 6.474 -10.309 0.969 1.00 91.81 193 ASN A C 1
ATOM 1587 O O . ASN A 1 193 ? 7.703 -10.247 0.886 1.00 91.81 193 ASN A O 1
ATOM 1591 N N . LEU A 1 194 ? 5.820 -11.434 1.256 1.00 92.12 194 LEU A N 1
ATOM 1592 C CA . LEU A 1 194 ? 6.492 -12.705 1.499 1.00 92.12 194 LEU A CA 1
ATOM 1593 C C . LEU A 1 194 ? 7.340 -13.135 0.294 1.00 92.12 194 LEU A C 1
ATOM 1595 O O . LEU A 1 194 ? 8.533 -13.383 0.454 1.00 92.12 194 LEU A O 1
ATOM 1599 N N . TYR A 1 195 ? 6.769 -13.136 -0.917 1.00 90.94 195 TYR A N 1
ATOM 1600 C CA . TYR A 1 195 ? 7.486 -13.514 -2.141 1.00 90.94 195 TYR A CA 1
ATOM 1601 C C . TYR A 1 195 ? 8.785 -12.716 -2.324 1.00 90.94 195 TYR A C 1
ATOM 1603 O O . TYR A 1 195 ? 9.844 -13.288 -2.584 1.00 90.94 195 TYR A O 1
ATOM 1611 N N . PHE A 1 196 ? 8.731 -11.394 -2.154 1.00 85.94 196 PHE A N 1
ATOM 1612 C CA . PHE A 1 196 ? 9.908 -10.549 -2.352 1.00 85.94 196 PHE A CA 1
ATOM 1613 C C . PHE A 1 196 ? 10.941 -10.659 -1.234 1.00 85.94 196 PHE A C 1
ATOM 1615 O O . PHE A 1 196 ? 12.131 -10.564 -1.532 1.00 85.94 196 PHE A O 1
ATOM 1622 N N . ILE A 1 197 ? 10.523 -10.853 0.021 1.00 89.38 197 ILE A N 1
ATOM 1623 C CA . ILE A 1 197 ? 11.460 -11.124 1.119 1.00 89.38 197 ILE A CA 1
ATOM 1624 C C . ILE A 1 197 ? 12.189 -12.439 0.838 1.00 89.38 197 ILE A C 1
ATOM 1626 O O . ILE A 1 197 ? 13.417 -12.451 0.813 1.00 89.38 197 ILE A O 1
ATOM 1630 N N . CYS A 1 198 ? 11.455 -13.507 0.516 1.00 91.31 198 CYS A N 1
ATOM 1631 C CA . CYS A 1 198 ? 12.042 -14.801 0.177 1.00 91.31 198 CYS A CA 1
ATOM 1632 C C . CYS A 1 198 ? 13.005 -14.705 -1.015 1.00 91.31 198 CYS A C 1
ATOM 1634 O O . CYS A 1 198 ? 14.104 -15.250 -0.951 1.00 91.31 198 CYS A O 1
ATOM 1636 N N . LEU A 1 199 ? 12.639 -13.972 -2.072 1.00 87.38 199 LEU A N 1
ATOM 1637 C CA . LEU A 1 199 ? 13.499 -13.785 -3.243 1.00 87.38 199 LEU A CA 1
ATOM 1638 C C . LEU A 1 199 ? 14.781 -13.004 -2.908 1.00 87.38 199 LEU A C 1
ATOM 1640 O O . LEU A 1 199 ? 15.869 -13.411 -3.311 1.00 87.38 199 LEU A O 1
ATOM 1644 N N . LYS A 1 200 ? 14.670 -11.898 -2.154 1.00 85.06 200 LYS A N 1
ATOM 1645 C CA . LYS A 1 200 ? 15.831 -11.109 -1.701 1.00 85.06 200 LYS A CA 1
ATOM 1646 C C . LYS A 1 200 ? 16.766 -11.963 -0.837 1.00 85.06 200 LYS A C 1
ATOM 1648 O O . LYS A 1 200 ? 17.979 -11.903 -1.020 1.00 85.06 200 LYS A O 1
ATOM 1653 N N . THR A 1 201 ? 16.210 -12.770 0.065 1.00 86.69 201 THR A N 1
ATOM 1654 C CA . THR A 1 201 ? 16.968 -13.689 0.920 1.00 86.69 201 THR A CA 1
ATOM 1655 C C . THR A 1 201 ? 17.670 -14.776 0.108 1.00 86.69 201 THR A C 1
ATOM 1657 O O . THR A 1 201 ? 18.864 -14.981 0.301 1.00 86.69 201 THR A O 1
ATOM 1660 N N . LEU A 1 202 ? 16.982 -15.418 -0.840 1.00 86.62 202 LEU A N 1
ATOM 1661 C CA . LEU A 1 202 ? 17.579 -16.434 -1.712 1.00 86.62 202 LEU A CA 1
ATOM 1662 C C . LEU A 1 202 ? 18.778 -15.874 -2.493 1.00 86.62 202 LEU A C 1
ATOM 1664 O O . LEU A 1 202 ? 19.872 -16.424 -2.419 1.00 86.62 202 LEU A O 1
ATOM 1668 N N . HIS A 1 203 ? 18.609 -14.720 -3.142 1.00 80.69 203 HIS A N 1
ATOM 1669 C CA . HIS A 1 203 ? 19.699 -14.067 -3.876 1.00 80.69 203 HIS A CA 1
ATOM 1670 C C . HIS A 1 203 ? 20.850 -13.599 -2.972 1.00 80.69 203 HIS A C 1
ATOM 1672 O O . HIS A 1 203 ? 21.975 -13.430 -3.438 1.00 80.69 203 HIS A O 1
ATOM 1678 N N . SER A 1 204 ? 20.595 -13.364 -1.681 1.00 83.00 204 SER A N 1
ATOM 1679 C CA . SER A 1 204 ? 21.650 -13.059 -0.709 1.00 83.00 204 SER A CA 1
ATOM 1680 C C . SER A 1 204 ? 22.505 -14.284 -0.369 1.00 83.00 204 SER A C 1
ATOM 1682 O O . SER A 1 204 ? 23.645 -14.109 0.062 1.00 83.00 204 SER A O 1
ATOM 1684 N N . PHE A 1 205 ? 21.983 -15.502 -0.545 1.00 79.62 205 PHE A N 1
ATOM 1685 C CA . PHE A 1 205 ? 22.719 -16.745 -0.310 1.00 79.62 205 PHE A CA 1
ATOM 1686 C C . PHE A 1 205 ? 23.525 -17.216 -1.525 1.00 79.62 205 PHE A C 1
ATOM 1688 O O . PHE A 1 205 ? 24.537 -17.884 -1.333 1.00 79.62 205 PHE A O 1
ATOM 1695 N N . ASP A 1 206 ? 23.154 -16.834 -2.750 1.00 70.56 206 ASP A N 1
ATOM 1696 C CA . ASP A 1 206 ? 23.897 -17.176 -3.976 1.00 70.56 206 ASP A CA 1
ATOM 1697 C C . ASP A 1 206 ? 25.404 -16.834 -3.923 1.00 70.56 206 ASP A C 1
ATOM 1699 O O . ASP A 1 206 ? 26.227 -17.705 -4.219 1.00 70.56 206 ASP A O 1
ATOM 1703 N N . PRO A 1 207 ? 25.834 -15.627 -3.501 1.00 60.84 207 PRO A N 1
ATOM 1704 C CA . PRO A 1 207 ? 27.259 -15.344 -3.336 1.00 60.84 207 PRO A CA 1
ATOM 1705 C C . PRO A 1 207 ? 27.902 -16.153 -2.199 1.00 60.84 207 PRO A C 1
ATOM 1707 O O . PRO A 1 207 ? 29.092 -16.441 -2.271 1.00 60.84 207 PRO A O 1
ATOM 1710 N N . LEU A 1 208 ? 27.141 -16.566 -1.179 1.00 57.50 208 LEU A N 1
ATOM 1711 C CA . LEU A 1 208 ? 27.639 -17.384 -0.066 1.00 57.50 208 LEU A CA 1
ATOM 1712 C C . LEU A 1 208 ? 27.879 -18.843 -0.499 1.00 57.50 208 LEU A C 1
ATOM 1714 O O . LEU A 1 208 ? 28.904 -19.429 -0.159 1.00 57.50 208 LEU A O 1
ATOM 1718 N N . 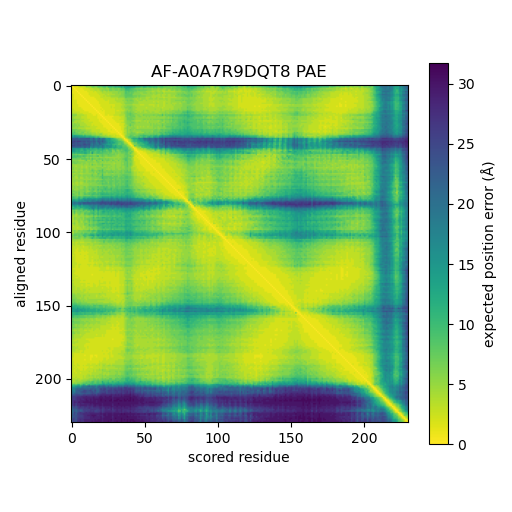LEU A 1 209 ? 26.978 -19.398 -1.313 1.00 53.62 209 LEU A N 1
ATOM 1719 C CA . LEU A 1 209 ? 27.122 -20.710 -1.955 1.00 53.62 209 LEU A CA 1
ATOM 1720 C C . LEU A 1 209 ? 28.298 -20.736 -2.942 1.00 53.62 209 LEU A C 1
ATOM 1722 O O . LEU A 1 209 ? 29.032 -21.721 -3.000 1.00 53.62 209 LEU A O 1
ATOM 1726 N N . LEU A 1 210 ? 28.531 -19.638 -3.667 1.00 52.25 210 LEU A N 1
ATOM 1727 C CA . LEU A 1 210 ? 29.697 -19.499 -4.545 1.00 52.25 210 LEU A CA 1
ATOM 1728 C C . LEU A 1 210 ? 31.024 -19.416 -3.772 1.00 52.25 210 LEU A C 1
ATOM 1730 O O . LEU A 1 210 ? 32.022 -19.939 -4.264 1.00 52.25 210 LEU A O 1
ATOM 1734 N N . VAL A 1 211 ? 31.036 -18.824 -2.570 1.00 53.19 211 VAL A N 1
ATOM 1735 C CA . VAL A 1 211 ? 32.222 -18.735 -1.690 1.00 53.19 211 VAL A CA 1
ATOM 1736 C C . VAL A 1 211 ? 32.547 -20.068 -1.010 1.00 53.19 211 VAL A C 1
ATOM 1738 O O . VAL A 1 211 ? 33.720 -20.385 -0.833 1.00 53.19 211 VAL A O 1
ATOM 1741 N N . VAL A 1 212 ? 31.542 -20.884 -0.676 1.00 55.97 212 VAL A N 1
ATOM 1742 C CA . VAL A 1 212 ? 31.763 -22.241 -0.140 1.00 55.97 212 VAL A CA 1
ATOM 1743 C C . VAL A 1 212 ? 32.205 -23.225 -1.242 1.00 55.97 212 VAL A C 1
ATOM 1745 O O . VAL A 1 212 ? 32.843 -24.229 -0.940 1.00 55.97 212 VAL A O 1
ATOM 1748 N N . GLY A 1 213 ? 31.927 -22.927 -2.521 1.00 55.22 213 GLY A N 1
ATOM 1749 C CA . GLY A 1 213 ? 32.221 -23.812 -3.656 1.00 55.22 213 GLY A CA 1
ATOM 1750 C C . GLY A 1 213 ? 33.355 -23.407 -4.613 1.00 55.22 213 GLY A C 1
ATOM 1751 O O . GLY A 1 213 ? 33.760 -24.247 -5.413 1.00 55.22 213 GLY A O 1
ATOM 1752 N N . SER A 1 214 ? 33.876 -22.170 -4.612 1.00 43.19 214 SER A N 1
ATOM 1753 C CA . SER A 1 214 ? 34.923 -21.766 -5.578 1.00 43.19 214 SER A CA 1
ATOM 1754 C C . SER A 1 214 ? 35.624 -20.429 -5.273 1.00 43.19 214 SER A C 1
ATOM 1756 O O . SER A 1 214 ? 35.032 -19.504 -4.727 1.00 43.19 214 SER A O 1
ATOM 1758 N N . ALA A 1 215 ? 36.896 -20.336 -5.689 1.00 40.97 215 ALA A N 1
ATOM 1759 C CA . ALA A 1 215 ? 37.807 -19.185 -5.594 1.00 40.97 215 ALA A CA 1
ATOM 1760 C C . ALA A 1 215 ? 37.229 -17.847 -6.138 1.00 40.97 215 ALA A C 1
ATOM 1762 O O . ALA A 1 215 ? 36.339 -17.864 -6.995 1.00 40.97 215 ALA A O 1
ATOM 1763 N N . PRO A 1 216 ? 37.738 -16.674 -5.692 1.00 39.91 216 PRO A N 1
ATOM 1764 C CA . PRO A 1 216 ? 37.142 -15.374 -6.003 1.00 39.91 216 PRO A CA 1
ATOM 1765 C C . PRO A 1 216 ? 37.203 -15.068 -7.507 1.00 39.91 216 PRO A C 1
ATOM 1767 O O . PRO A 1 216 ? 38.278 -15.001 -8.103 1.00 39.91 216 PRO A O 1
ATOM 1770 N N . LYS A 1 217 ? 36.036 -14.872 -8.135 1.00 39.28 217 LYS A N 1
ATOM 1771 C CA . LYS A 1 217 ? 35.935 -14.509 -9.557 1.00 39.28 217 LYS A CA 1
ATOM 1772 C C . LYS A 1 217 ? 36.316 -13.035 -9.792 1.00 39.28 217 LYS A C 1
ATOM 1774 O O . LYS A 1 217 ? 35.907 -12.173 -9.013 1.00 39.28 217 LYS A O 1
ATOM 1779 N N . PRO A 1 218 ? 37.046 -12.723 -10.881 1.00 33.44 218 PRO A N 1
ATOM 1780 C CA . PRO A 1 218 ? 37.471 -11.365 -11.216 1.00 33.44 218 PRO A CA 1
ATOM 1781 C C . PRO A 1 218 ? 36.289 -10.451 -11.615 1.00 33.44 218 PRO A C 1
ATOM 1783 O O . PRO A 1 218 ? 35.211 -10.944 -11.965 1.00 33.44 218 PRO A O 1
ATOM 1786 N N . PRO A 1 219 ? 36.488 -9.115 -11.639 1.00 42.19 219 PRO A N 1
ATOM 1787 C CA . PRO A 1 219 ? 35.456 -8.091 -11.893 1.00 42.19 219 PRO A CA 1
ATOM 1788 C C . PRO A 1 219 ? 34.713 -8.188 -13.240 1.00 42.19 219 PRO A C 1
ATOM 1790 O O . PRO A 1 219 ? 33.743 -7.466 -13.458 1.00 42.19 219 PRO A O 1
ATOM 1793 N N . VAL A 1 220 ? 35.099 -9.111 -14.123 1.00 44.38 220 VAL A N 1
ATOM 1794 C CA . VAL A 1 220 ? 34.418 -9.413 -15.395 1.00 44.38 220 VAL A CA 1
ATOM 1795 C C . VAL A 1 220 ? 32.991 -9.953 -15.175 1.00 44.38 220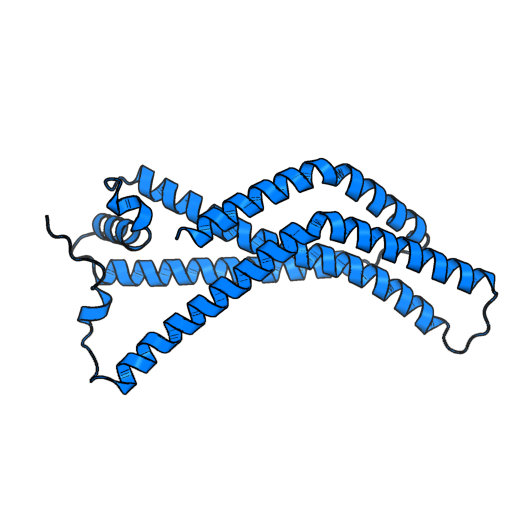 VAL A C 1
ATOM 1797 O O . VAL A 1 220 ? 32.128 -9.780 -16.032 1.00 44.38 220 VAL A O 1
ATOM 1800 N N . ALA A 1 221 ? 32.688 -10.520 -14.000 1.00 49.00 221 ALA A N 1
ATOM 1801 C CA . ALA A 1 221 ? 31.345 -11.012 -13.668 1.00 49.00 221 ALA A CA 1
ATOM 1802 C C . ALA A 1 221 ? 30.285 -9.898 -13.502 1.00 49.00 221 ALA A C 1
ATOM 1804 O O . ALA A 1 221 ? 29.100 -10.157 -13.698 1.00 49.00 221 ALA A O 1
ATOM 1805 N N . LEU A 1 222 ? 30.684 -8.655 -13.192 1.00 50.19 222 LEU A N 1
ATOM 1806 C CA . LEU A 1 222 ? 29.757 -7.518 -13.035 1.00 50.19 222 LEU A CA 1
ATOM 1807 C C . LEU A 1 222 ? 29.168 -7.030 -14.367 1.00 50.19 222 LEU A C 1
ATOM 1809 O O . LEU A 1 222 ? 28.058 -6.505 -14.380 1.00 50.19 222 LEU A O 1
ATOM 1813 N N . CYS A 1 223 ? 29.883 -7.239 -15.476 1.00 52.41 223 CYS A N 1
ATOM 1814 C CA . CYS A 1 223 ? 29.416 -6.914 -16.827 1.00 52.41 223 CYS A CA 1
ATOM 1815 C C . CYS A 1 223 ? 28.857 -8.132 -17.583 1.00 52.41 223 CYS A C 1
ATOM 1817 O O . CYS A 1 223 ? 28.521 -8.023 -18.758 1.00 52.41 223 CYS A O 1
ATOM 1819 N N . GLY A 1 224 ? 28.725 -9.285 -16.916 1.00 42.56 224 GLY A N 1
ATOM 1820 C CA . GLY A 1 224 ? 28.263 -10.552 -17.490 1.00 42.56 224 GLY A CA 1
ATOM 1821 C C . GLY A 1 224 ? 26.753 -10.670 -17.730 1.00 42.56 224 GLY A C 1
ATOM 1822 O O . GLY A 1 224 ? 26.274 -11.773 -17.979 1.00 42.56 224 GLY A O 1
ATOM 1823 N N . PHE A 1 225 ? 25.988 -9.576 -17.682 1.00 49.62 225 PHE A N 1
ATOM 1824 C CA . PHE A 1 225 ? 24.630 -9.561 -18.231 1.00 49.62 225 PHE A CA 1
ATOM 1825 C C . PHE A 1 225 ? 24.715 -9.260 -19.732 1.00 49.62 225 PHE A C 1
ATOM 1827 O O . PHE A 1 225 ? 24.766 -8.107 -20.152 1.00 49.62 225 PHE A O 1
ATOM 1834 N N . ARG A 1 226 ? 24.805 -10.360 -20.493 1.00 40.66 226 ARG A N 1
ATOM 1835 C CA . ARG A 1 226 ? 24.627 -10.513 -21.945 1.00 40.66 226 ARG A CA 1
ATOM 1836 C C . ARG A 1 226 ? 25.392 -9.506 -22.819 1.00 40.66 226 ARG A C 1
ATOM 1838 O O . ARG A 1 226 ? 24.857 -8.508 -23.287 1.00 40.66 226 ARG A O 1
ATOM 1845 N N . SER A 1 227 ? 26.635 -9.847 -23.159 1.00 33.19 227 SER A N 1
ATOM 1846 C CA . SER A 1 227 ? 27.273 -9.320 -24.367 1.00 33.19 227 SER A CA 1
ATOM 1847 C C . SER A 1 227 ? 26.554 -9.880 -25.600 1.00 33.19 227 SER A C 1
ATOM 1849 O O . SER A 1 227 ? 26.858 -10.983 -26.049 1.00 33.19 227 SER A O 1
ATOM 1851 N N . GLN A 1 228 ? 25.590 -9.146 -26.146 1.00 35.88 228 GLN A N 1
ATOM 1852 C CA . GLN A 1 228 ? 25.222 -9.298 -27.553 1.00 35.88 228 GLN A CA 1
ATOM 1853 C C . GLN A 1 228 ? 25.954 -8.212 -28.342 1.00 35.88 228 GLN A C 1
ATOM 1855 O O . GLN A 1 228 ? 25.526 -7.063 -28.422 1.00 35.88 228 GLN A O 1
ATOM 1860 N N . THR A 1 229 ? 27.131 -8.578 -28.844 1.00 27.75 229 THR A N 1
ATOM 1861 C CA . THR A 1 229 ? 27.690 -8.018 -30.082 1.00 27.75 229 THR A CA 1
ATOM 1862 C C . THR A 1 229 ? 26.890 -8.562 -31.280 1.00 27.75 229 THR A C 1
ATOM 1864 O O . THR A 1 229 ? 26.247 -9.598 -31.109 1.00 27.75 229 THR A O 1
ATOM 1867 N N . PRO A 1 230 ? 26.867 -7.832 -32.411 1.00 34.97 230 PRO A N 1
ATOM 1868 C CA . PRO A 1 230 ? 25.766 -7.806 -33.382 1.00 34.97 230 PRO A CA 1
ATOM 1869 C C . PRO A 1 230 ? 25.457 -9.133 -34.076 1.00 34.97 230 PRO A C 1
ATOM 1871 O O . PRO A 1 230 ? 26.380 -9.967 -34.209 1.00 34.97 230 PRO A O 1
#

Organism: Timema poppense (NCBI:txid170557)

InterPro domains:
  IPR009318 Gustatory receptor [PF06151] (2-206)

Solvent-accessible surface area (backbone atoms only — not comparable to full-atom values): 13121 Å² total; per-residue (Å²): 111,67,69,60,54,54,48,33,53,51,49,51,53,52,51,55,56,43,58,70,49,39,66,60,53,50,51,53,53,48,50,58,48,55,73,64,45,90,51,84,78,66,79,59,54,63,57,50,52,51,49,51,53,50,54,53,51,51,51,50,53,50,54,55,48,51,53,51,50,54,49,45,52,49,21,56,72,60,37,94,60,59,76,68,46,22,50,50,46,30,47,46,71,74,37,46,94,51,46,77,82,37,83,90,44,72,70,59,46,54,50,53,50,49,54,50,50,50,40,55,47,49,49,57,50,51,54,48,50,54,52,52,55,52,50,58,54,50,50,56,53,52,48,54,53,51,56,54,61,77,47,64,97,54,96,70,63,70,66,58,56,52,51,55,49,51,56,49,50,53,52,53,51,51,50,50,57,49,43,73,70,38,48,68,59,53,51,50,49,51,53,51,52,49,52,51,51,53,50,55,52,54,63,63,43,52,64,52,56,44,61,78,70,47,81,91,77,64,80,67,66,80,54,61,78,72,87,76,74,136